Protein AF-X0WXX8-F1 (afdb_monomer)

pLDDT: mean 90.65, std 8.25, range [53.31, 98.75]

Solvent-accessible surface area (backbone atoms only — not comparable to full-atom values): 15356 Å² total; per-residue (Å²): 133,90,82,88,73,41,53,32,35,28,36,52,35,92,88,50,75,74,79,72,65,74,53,98,89,42,55,44,70,77,57,56,37,38,86,44,69,63,48,65,87,56,65,47,43,73,69,54,51,50,49,46,54,56,45,62,74,58,33,48,31,40,45,40,58,42,42,73,51,70,64,46,45,46,81,41,44,56,37,24,44,58,55,33,50,47,55,29,33,45,49,32,47,55,90,93,50,57,58,48,62,45,62,56,68,60,50,58,82,75,51,70,27,72,60,29,32,43,55,72,43,67,46,73,67,57,65,64,62,88,91,47,70,45,87,53,59,84,52,58,64,70,51,23,48,75,72,40,34,46,28,40,37,29,36,55,42,96,80,52,51,68,68,61,41,50,54,60,62,66,67,50,72,49,88,64,45,50,89,73,50,86,87,48,62,83,76,53,85,73,84,81,71,68,56,71,68,60,44,51,54,53,65,71,68,53,52,71,64,74,74,43,62,66,81,39,66,45,67,68,34,62,69,52,34,51,50,52,50,54,51,50,53,49,48,51,46,63,63,46,47,62,53,44,38,63,74,30,60,89,43,96,61,24,73,44,92,82,60,80,81,127

Nearest PDB structures (foldseek):
  3e28-assembly1_A  TM=2.500E-01  e=3.476E+00  Haemophilus influenzae

Sequence (262 aa):
AILLTGTKIANEGAWDDPIPYRVDGYDGFGGIYQGLNFDMYEDGNPNKLERFQNILDQAEYIFITSSRQWGSLPRIPVRFPMNTEYYRQLLGCPEEQSIERCFNVAQPGMYEGNLGFELVETFQSDPALGVFSVNDQFSEEAFTVYDHPKVFIFKKQSGYDSGSIRSILNAVDLTKVIHVTPKQAGSIPRDTMLPPDRLASLQTGGTWAEIFDTEAIYNRWPAVGVVIWYLAVALLGLIAYPIVRFVLTGLSDRGYPLARTT

Foldseek 3Di:
DDDDAAAEEEEAAPPADDPPDCDPNDDCCPGNYDYQYLNQPDWDDPVSLVSVLVSLVRHQKYKYFFCPRLVPQLVCCLGRVLSVLVLCQQFVPDPVDRSLVCLLPDDFPPHDHNQQKGFPGKDWDFDDDVPDGDSCSVPDRCCGGPPIGMMTMIGHHPPHDSVSNSVSSVVRDSVSNDDDDPVCPVPDPDPPDDDPVVVVVVVVVDDPCVVDVCPDPCNVPVVNVVVVVVVVVVVVCVVCVVVQLVVQVVDPCSPDVPDPDD

Structure (mmCIF, N/CA/C/O backbone):
data_AF-X0WXX8-F1
#
_entry.id   AF-X0WXX8-F1
#
loop_
_atom_site.group_PDB
_atom_site.id
_atom_site.type_symbol
_atom_site.label_atom_id
_atom_site.label_alt_id
_atom_site.label_comp_id
_atom_site.label_asym_id
_atom_site.label_entity_id
_atom_site.label_seq_id
_atom_site.pdbx_PDB_ins_code
_atom_site.Cartn_x
_atom_site.Cartn_y
_atom_site.Cartn_z
_atom_site.occupancy
_atom_site.B_iso_or_equiv
_atom_site.auth_seq_id
_atom_site.auth_comp_id
_atom_site.auth_asym_id
_atom_site.auth_atom_id
_atom_site.pdbx_PDB_model_num
ATOM 1 N N . ALA A 1 1 ? -26.267 3.061 33.701 1.00 63.53 1 ALA A N 1
ATOM 2 C CA . ALA A 1 1 ? -26.831 3.310 32.360 1.00 63.53 1 ALA A CA 1
ATOM 3 C C . ALA A 1 1 ? -26.071 2.441 31.366 1.00 63.53 1 ALA A C 1
ATOM 5 O O . ALA A 1 1 ? -24.856 2.363 31.496 1.00 63.53 1 ALA A O 1
ATOM 6 N N . ILE A 1 2 ? -26.755 1.752 30.450 1.00 68.12 2 ILE A N 1
ATOM 7 C CA . ILE A 1 2 ? -26.107 1.011 29.356 1.00 68.12 2 ILE A CA 1
ATOM 8 C C . ILE A 1 2 ? -25.878 2.020 28.228 1.00 68.12 2 ILE A C 1
ATOM 10 O O . ILE A 1 2 ? -26.843 2.605 27.741 1.00 68.12 2 ILE A O 1
ATOM 14 N N . LEU A 1 3 ? -24.618 2.269 27.870 1.00 77.62 3 LEU A N 1
ATOM 15 C CA . LEU A 1 3 ? -24.255 3.120 26.740 1.00 77.62 3 LEU A CA 1
ATOM 16 C C . LEU A 1 3 ? -24.044 2.211 25.525 1.00 77.62 3 LEU A C 1
ATOM 18 O O . LEU A 1 3 ? -23.118 1.405 25.518 1.00 77.62 3 LEU A O 1
ATOM 22 N N . LEU A 1 4 ? -24.918 2.314 24.526 1.00 76.38 4 LEU A N 1
ATOM 23 C CA . LEU A 1 4 ? -24.718 1.664 23.233 1.00 76.38 4 LEU A CA 1
ATOM 24 C C . LEU A 1 4 ? -23.791 2.551 22.404 1.00 76.38 4 LEU A C 1
ATOM 26 O O . LEU A 1 4 ? -24.147 3.682 22.073 1.00 76.38 4 LEU A O 1
ATOM 30 N N . THR A 1 5 ? -22.598 2.054 22.101 1.00 82.94 5 THR A N 1
ATOM 31 C CA . THR A 1 5 ? -21.644 2.721 21.212 1.00 82.94 5 THR A CA 1
ATOM 32 C C . THR A 1 5 ? -21.522 1.926 19.924 1.00 82.94 5 THR A C 1
ATOM 34 O O . THR A 1 5 ? -21.429 0.702 19.975 1.00 82.94 5 THR A O 1
ATOM 37 N N . GLY A 1 6 ? -21.513 2.620 18.787 1.00 88.25 6 GLY A N 1
ATOM 38 C CA . GLY A 1 6 ? -21.262 1.995 17.491 1.00 88.25 6 GLY A CA 1
ATOM 39 C C . GLY A 1 6 ? -19.870 1.362 17.411 1.00 88.25 6 GLY A C 1
ATOM 40 O O . GLY A 1 6 ? -18.949 1.781 18.119 1.00 88.25 6 GLY A O 1
ATOM 41 N N . THR A 1 7 ? -19.727 0.372 16.532 1.00 93.12 7 THR A N 1
ATOM 42 C CA . THR A 1 7 ? -18.464 -0.330 16.277 1.00 93.12 7 THR A CA 1
ATOM 43 C C . THR A 1 7 ? -17.427 0.640 15.731 1.00 93.12 7 THR A C 1
ATOM 45 O O . THR A 1 7 ? -17.699 1.409 14.805 1.00 93.12 7 THR A O 1
ATOM 48 N N . LYS A 1 8 ? -16.219 0.612 16.292 1.00 95.88 8 LYS A N 1
ATOM 49 C CA . LYS A 1 8 ? -15.144 1.507 15.854 1.00 95.88 8 LYS A CA 1
ATOM 50 C C . LYS A 1 8 ? -14.407 0.906 14.669 1.00 95.88 8 LYS A C 1
ATOM 52 O O . LYS A 1 8 ? -13.880 -0.200 14.759 1.00 95.88 8 LYS A O 1
ATOM 57 N N . ILE A 1 9 ? -14.347 1.651 13.576 1.00 96.31 9 ILE A N 1
ATOM 58 C CA . ILE A 1 9 ? -13.682 1.245 12.339 1.00 96.31 9 ILE A CA 1
ATOM 59 C C . ILE A 1 9 ? -12.613 2.271 11.992 1.00 96.31 9 ILE A C 1
ATOM 61 O O . ILE A 1 9 ? -12.857 3.471 12.092 1.00 96.31 9 ILE A O 1
ATOM 65 N N . ALA A 1 10 ? -11.422 1.817 11.630 1.00 96.88 10 ALA A N 1
ATOM 66 C CA . ALA A 1 10 ? -10.313 2.691 11.282 1.00 96.88 10 ALA A CA 1
ATOM 67 C C . ALA A 1 10 ? -10.092 2.724 9.771 1.00 96.88 10 ALA A C 1
ATOM 69 O O . ALA A 1 10 ? -10.082 1.679 9.127 1.00 96.88 10 ALA A O 1
ATOM 70 N N . ASN A 1 11 ? -9.877 3.924 9.239 1.00 95.56 11 ASN A N 1
ATOM 71 C CA . ASN A 1 11 ? -9.400 4.160 7.882 1.00 95.56 11 ASN A CA 1
ATOM 72 C C . ASN A 1 11 ? -7.990 4.749 7.908 1.00 95.56 11 ASN A C 1
ATOM 74 O O . ASN A 1 11 ? -7.550 5.368 8.882 1.00 95.56 11 ASN A O 1
ATOM 78 N N . GLU A 1 12 ? -7.304 4.567 6.793 1.00 94.94 12 GLU A N 1
ATOM 79 C CA . GLU A 1 12 ? -5.941 5.016 6.547 1.00 94.94 12 GLU A CA 1
ATOM 80 C C . GLU A 1 12 ? -5.787 6.549 6.515 1.00 94.94 12 GLU A C 1
ATOM 82 O O . GLU A 1 12 ? -4.882 7.113 7.138 1.00 94.94 12 GLU A O 1
ATOM 87 N N . GLY A 1 13 ? -6.670 7.259 5.814 1.00 89.12 13 GLY A N 1
ATOM 88 C CA . GLY A 1 13 ? -6.583 8.711 5.685 1.00 89.12 13 GLY A CA 1
ATOM 89 C C . GLY A 1 13 ? -7.867 9.357 5.192 1.00 89.12 13 GLY A C 1
ATOM 90 O O . GLY A 1 13 ? -8.797 8.691 4.754 1.00 89.12 13 GLY A O 1
ATOM 91 N N . ALA A 1 14 ? -7.902 10.691 5.227 1.00 83.56 14 ALA A N 1
ATOM 92 C CA . ALA A 1 14 ? -9.027 11.473 4.703 1.00 83.56 14 ALA A CA 1
ATOM 93 C C . ALA A 1 14 ? -9.138 11.463 3.162 1.00 83.56 14 ALA A C 1
ATOM 95 O O . ALA A 1 14 ? -10.137 11.928 2.623 1.00 83.56 14 ALA A O 1
ATOM 96 N N . TRP A 1 15 ? -8.101 10.981 2.470 1.00 81.38 15 TRP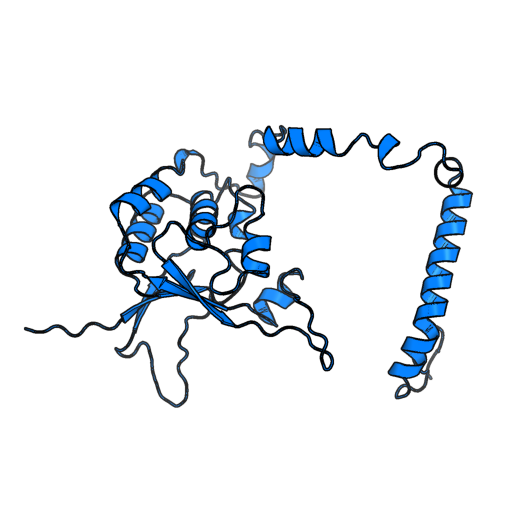 A N 1
ATOM 97 C CA . TRP A 1 15 ? -8.054 10.852 1.008 1.00 81.38 15 TRP A CA 1
ATOM 98 C C . TRP A 1 15 ? -8.473 9.468 0.507 1.00 81.38 15 TRP A C 1
ATOM 100 O O . TRP A 1 15 ? -8.570 9.277 -0.703 1.00 81.38 15 TRP A O 1
ATOM 110 N N . ASP A 1 16 ? -8.683 8.520 1.420 1.00 86.00 16 ASP A N 1
ATOM 111 C CA . ASP A 1 16 ? -9.254 7.221 1.095 1.00 86.00 16 ASP A CA 1
ATOM 112 C C . ASP A 1 16 ? -10.765 7.271 1.226 1.00 86.00 16 ASP A C 1
ATOM 114 O O . ASP A 1 16 ? -11.322 8.064 1.993 1.00 86.00 16 ASP A O 1
ATOM 118 N N . ASP A 1 17 ? -11.430 6.396 0.485 1.00 86.75 17 ASP A N 1
ATOM 119 C CA . ASP A 1 17 ? -12.873 6.336 0.534 1.00 86.75 17 ASP A CA 1
ATOM 120 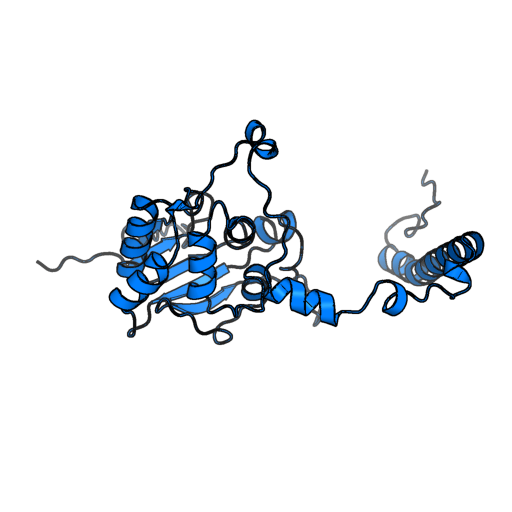C C . ASP A 1 17 ? -13.331 5.593 1.795 1.00 86.75 17 ASP A C 1
ATOM 122 O O . ASP A 1 17 ? -13.009 4.411 1.965 1.00 86.75 17 ASP A O 1
ATOM 126 N N . PRO A 1 18 ? -14.086 6.243 2.700 1.00 86.75 18 PRO A N 1
ATOM 127 C CA . PRO A 1 18 ? -14.535 5.593 3.914 1.00 86.75 18 PRO A CA 1
ATOM 128 C C . PRO A 1 18 ? -15.667 4.612 3.605 1.00 86.75 18 PRO A C 1
ATOM 130 O O . PRO A 1 18 ? -16.751 5.005 3.174 1.00 86.75 18 PRO A O 1
ATOM 133 N N . ILE A 1 19 ? -15.440 3.337 3.912 1.00 90.50 19 ILE A N 1
ATOM 134 C CA . ILE A 1 19 ? -16.483 2.306 3.904 1.00 90.50 19 ILE A CA 1
ATOM 135 C C . ILE A 1 19 ? -17.015 2.041 5.326 1.00 90.50 19 ILE A C 1
ATOM 137 O O . ILE A 1 19 ? -16.256 2.172 6.289 1.00 90.50 19 ILE A O 1
ATOM 141 N N . PRO A 1 20 ? -18.306 1.677 5.489 1.00 90.69 20 PRO A N 1
ATOM 142 C CA . PRO A 1 20 ? -19.304 1.464 4.434 1.00 90.69 20 PRO A CA 1
ATOM 143 C C . PRO A 1 20 ? -19.874 2.769 3.853 1.00 90.69 20 PRO A C 1
ATOM 145 O O . PRO A 1 20 ? -20.109 3.741 4.573 1.00 90.69 20 PRO A O 1
ATOM 148 N N . TYR A 1 21 ? -20.156 2.762 2.548 1.00 89.50 21 TYR A N 1
ATOM 149 C CA . TYR A 1 21 ? -20.824 3.874 1.872 1.00 89.50 21 TYR A CA 1
ATOM 150 C C . TYR A 1 21 ? -22.296 3.989 2.264 1.00 89.50 21 TYR A C 1
ATOM 152 O O . TYR A 1 21 ? -22.952 3.013 2.633 1.00 89.50 21 TYR A O 1
ATOM 160 N N . ARG A 1 22 ? -22.840 5.198 2.105 1.00 89.75 22 ARG A N 1
ATOM 161 C CA . ARG A 1 22 ? -24.279 5.439 2.217 1.00 89.75 22 ARG A CA 1
ATOM 162 C C . ARG A 1 22 ? -24.977 4.934 0.958 1.00 89.75 22 ARG A C 1
ATOM 164 O O . ARG A 1 22 ? -24.843 5.549 -0.098 1.00 89.75 22 ARG A O 1
ATOM 171 N N . VAL A 1 23 ? -25.712 3.834 1.071 1.00 88.81 23 VAL A N 1
ATOM 172 C CA . VAL A 1 23 ? -26.426 3.189 -0.044 1.00 88.81 23 VAL A CA 1
ATOM 173 C C . VAL A 1 23 ? -27.881 2.970 0.365 1.00 88.81 23 VAL A C 1
ATOM 175 O O . VAL A 1 23 ? -28.161 2.705 1.532 1.00 88.81 23 VAL A O 1
ATOM 178 N N . ASP A 1 24 ? -28.816 3.146 -0.571 1.00 89.75 24 ASP A N 1
ATOM 179 C CA . ASP A 1 24 ? -30.257 2.904 -0.378 1.00 89.75 24 ASP A CA 1
ATOM 180 C C . ASP A 1 24 ? -30.882 3.608 0.842 1.00 89.75 24 ASP A C 1
ATOM 182 O O . ASP A 1 24 ? -31.799 3.104 1.485 1.00 89.75 24 ASP A O 1
ATOM 186 N N . GLY A 1 25 ? -30.382 4.802 1.175 1.00 87.88 25 GLY A N 1
ATOM 187 C CA . GLY A 1 25 ? -30.866 5.594 2.311 1.00 87.88 25 GLY A CA 1
ATOM 188 C C . GLY A 1 25 ? -30.345 5.145 3.682 1.00 87.88 25 GLY A C 1
ATOM 189 O O . GLY A 1 25 ? -30.751 5.721 4.691 1.00 87.88 25 GLY A O 1
ATOM 190 N N . TYR A 1 26 ? -29.432 4.172 3.740 1.00 86.94 26 TYR A N 1
ATOM 191 C CA . TYR A 1 26 ? -28.771 3.751 4.973 1.00 86.94 26 TYR A CA 1
ATOM 192 C C . TYR A 1 26 ? -27.479 4.535 5.204 1.00 86.94 26 TYR A C 1
ATOM 194 O O . TYR A 1 26 ? -26.606 4.586 4.340 1.00 86.94 26 TYR A O 1
ATOM 202 N N . ASP A 1 27 ? -27.339 5.122 6.397 1.00 89.38 27 ASP A N 1
ATOM 203 C CA . ASP A 1 27 ? -26.096 5.750 6.848 1.00 89.38 27 ASP A CA 1
ATOM 204 C C . ASP A 1 27 ? -25.399 4.883 7.900 1.00 89.38 27 ASP A C 1
ATOM 206 O O . ASP A 1 27 ? -25.785 4.882 9.071 1.00 89.38 27 ASP A O 1
ATOM 210 N N . GLY A 1 28 ? -24.340 4.174 7.497 1.00 86.56 28 GLY A N 1
ATOM 211 C CA . GLY A 1 28 ? -23.514 3.387 8.417 1.00 86.56 28 GLY A CA 1
ATOM 212 C C . GLY A 1 28 ? -22.881 4.232 9.530 1.00 86.56 28 GLY A C 1
ATOM 213 O O . GLY A 1 28 ? -22.719 3.758 10.652 1.00 86.56 28 GLY A O 1
ATOM 214 N N . PHE A 1 29 ? -22.604 5.510 9.274 1.00 88.69 29 PHE A N 1
ATOM 215 C CA . PHE A 1 29 ? -22.053 6.433 10.269 1.00 88.69 29 PHE A CA 1
ATOM 216 C C . PHE A 1 29 ? -23.139 7.183 11.058 1.00 88.69 29 PHE A C 1
ATOM 218 O O . PHE A 1 29 ? -22.826 7.970 11.949 1.00 88.69 29 PHE A O 1
ATOM 225 N N . GLY A 1 30 ? -24.421 6.893 10.809 1.00 84.38 30 GLY A N 1
ATOM 226 C CA . GLY A 1 30 ? -25.569 7.445 11.538 1.00 84.38 30 GLY A CA 1
ATOM 227 C C . GLY A 1 30 ? -25.779 6.865 12.945 1.00 84.38 30 GLY A C 1
ATOM 228 O O . GLY A 1 30 ? -26.833 7.078 13.539 1.00 84.38 30 GLY A O 1
ATOM 229 N N . GLY A 1 31 ? -24.806 6.114 13.476 1.00 83.06 31 GLY A N 1
ATOM 230 C CA . GLY A 1 31 ? -24.847 5.504 14.812 1.00 83.06 31 GLY A CA 1
ATOM 231 C C . GLY A 1 31 ? -24.401 4.039 14.870 1.00 83.06 31 GLY A C 1
ATOM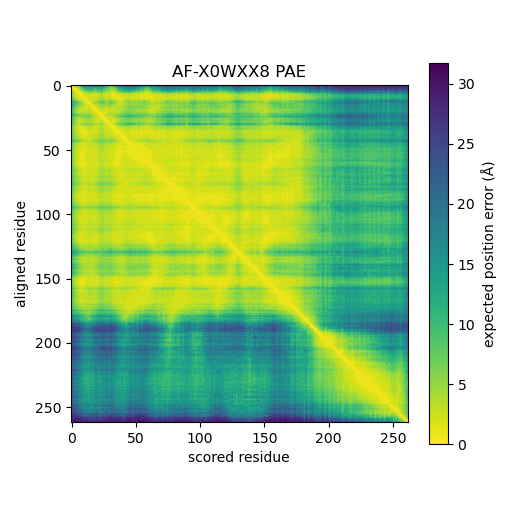 232 O O . GLY A 1 31 ? -24.198 3.527 15.968 1.00 83.06 31 GLY A O 1
ATOM 233 N N . ILE A 1 32 ? -24.224 3.375 13.720 1.00 88.25 32 ILE A N 1
ATOM 234 C CA . ILE A 1 32 ? -23.781 1.970 13.645 1.00 88.25 32 ILE A CA 1
ATOM 235 C C . ILE A 1 32 ? -22.259 1.888 13.793 1.00 88.25 32 ILE A C 1
ATOM 237 O O . ILE A 1 32 ? -21.764 1.111 14.608 1.00 88.25 32 ILE A O 1
ATOM 241 N N . TYR A 1 33 ? -21.532 2.728 13.055 1.00 92.50 33 TYR A N 1
ATOM 242 C CA . TYR A 1 33 ? -20.075 2.779 13.058 1.00 92.50 33 TYR A CA 1
ATOM 243 C C . TYR A 1 33 ? -19.539 4.139 13.501 1.00 92.50 33 TYR A C 1
ATOM 245 O O . TYR A 1 33 ? -20.126 5.186 13.224 1.00 92.50 33 TYR A O 1
ATOM 253 N N . GLN A 1 34 ? -18.387 4.118 14.167 1.00 92.56 34 GLN A N 1
ATOM 254 C CA . GLN A 1 34 ? -17.604 5.300 14.516 1.00 92.56 34 GLN A CA 1
ATOM 255 C C . GLN A 1 34 ? -16.271 5.245 13.773 1.00 92.56 34 GLN A C 1
ATOM 257 O O . GLN A 1 34 ? -15.481 4.324 13.978 1.00 92.56 34 GLN A O 1
ATOM 262 N N . GLY A 1 35 ? -16.032 6.227 12.906 1.00 92.75 35 GLY A N 1
ATOM 263 C CA . GLY A 1 35 ? -14.803 6.315 12.124 1.00 92.75 35 GLY A CA 1
ATOM 264 C C . GLY A 1 35 ? -13.620 6.808 12.955 1.00 92.75 35 GLY A C 1
ATOM 265 O O . GLY A 1 35 ? -13.712 7.822 13.645 1.00 92.75 35 GLY A O 1
ATOM 266 N N . LEU A 1 36 ? -12.502 6.103 12.848 1.00 95.50 36 LEU A N 1
ATOM 267 C CA . LEU A 1 36 ? -11.177 6.503 13.305 1.00 95.50 36 LEU A CA 1
ATOM 268 C C . LEU A 1 36 ? -10.292 6.727 12.075 1.00 95.50 36 LEU A C 1
ATOM 270 O O . LEU A 1 36 ? -10.467 6.059 11.056 1.00 95.50 36 LEU A O 1
ATOM 274 N N . ASN A 1 37 ? -9.346 7.658 12.158 1.00 95.50 37 ASN A N 1
ATOM 275 C CA . ASN A 1 37 ? -8.474 8.002 11.039 1.00 95.50 37 ASN A CA 1
ATOM 276 C C . ASN A 1 37 ? -7.016 8.037 11.497 1.00 95.50 37 ASN A C 1
ATOM 278 O O . ASN A 1 37 ? -6.679 8.751 12.444 1.00 95.50 37 ASN A O 1
ATOM 282 N N . PHE A 1 38 ? -6.163 7.247 10.848 1.00 96.38 38 PHE A N 1
ATOM 283 C CA . PHE A 1 38 ? -4.738 7.207 11.159 1.00 96.38 38 PHE A CA 1
ATOM 284 C C . PHE A 1 38 ? -3.996 8.487 10.739 1.00 96.38 38 PHE A C 1
ATOM 286 O O . PHE A 1 38 ? -2.989 8.836 11.363 1.00 96.38 38 PHE A O 1
ATOM 293 N N . ASP A 1 39 ? -4.485 9.208 9.729 1.00 95.19 39 ASP A N 1
ATOM 294 C CA . ASP A 1 39 ? -3.820 10.346 9.087 1.00 95.19 39 ASP A CA 1
ATOM 295 C C . ASP A 1 39 ? -2.387 9.982 8.685 1.00 95.19 39 ASP A C 1
ATOM 297 O O . ASP A 1 39 ? -1.380 10.541 9.133 1.00 95.19 39 ASP A O 1
ATOM 301 N N . MET A 1 40 ? -2.293 8.954 7.851 1.00 95.56 40 MET A N 1
ATOM 302 C CA . MET A 1 40 ? -1.037 8.302 7.489 1.00 95.56 40 MET A CA 1
ATOM 303 C C . MET A 1 40 ? -0.025 9.220 6.796 1.00 95.56 40 MET A C 1
ATOM 305 O O . MET A 1 40 ? 1.172 8.978 6.956 1.00 95.56 40 MET A O 1
ATOM 309 N N . TYR A 1 41 ? -0.464 10.272 6.096 1.00 93.44 41 TYR A N 1
ATOM 310 C CA . TYR A 1 41 ? 0.411 11.257 5.444 1.00 93.44 41 TYR A CA 1
ATOM 311 C C . TYR A 1 41 ? 1.118 12.217 6.412 1.00 93.44 41 TYR A C 1
ATOM 313 O O . TYR A 1 41 ? 2.021 12.941 5.986 1.00 93.44 41 TYR A O 1
ATOM 321 N N . GLU A 1 42 ? 0.737 12.253 7.693 1.00 92.44 42 GLU A N 1
ATOM 322 C CA . GLU A 1 42 ? 1.474 13.045 8.679 1.00 92.44 42 GLU A CA 1
ATOM 323 C C . GLU A 1 42 ? 2.890 12.494 8.881 1.00 92.44 42 GLU A C 1
ATOM 325 O O . GLU A 1 42 ? 3.115 11.283 8.859 1.00 92.44 42 GLU A O 1
ATOM 330 N N . ASP A 1 43 ? 3.866 13.369 9.107 1.00 90.06 43 ASP A N 1
ATOM 331 C CA . ASP A 1 43 ? 5.233 12.927 9.381 1.00 90.06 43 ASP A CA 1
ATOM 332 C C . ASP A 1 43 ? 5.311 12.195 10.734 1.00 90.06 43 ASP A C 1
ATOM 334 O O . ASP A 1 43 ? 4.554 12.484 11.666 1.00 90.06 43 ASP A O 1
ATOM 338 N N . GLY A 1 44 ? 6.238 11.241 10.859 1.00 89.94 44 GLY A N 1
ATOM 339 C CA . GLY A 1 44 ? 6.436 10.485 12.098 1.00 89.94 44 GLY A CA 1
ATOM 340 C C . GLY A 1 44 ? 6.828 11.391 13.269 1.00 89.94 44 GLY A C 1
ATOM 341 O O . GLY A 1 44 ? 7.871 12.036 13.241 1.00 89.94 44 GLY A O 1
ATOM 342 N N . ASN A 1 45 ? 5.992 11.440 14.304 1.00 92.75 45 ASN A N 1
ATOM 343 C CA . ASN A 1 45 ? 6.222 12.216 15.522 1.00 92.75 45 ASN A CA 1
ATOM 344 C C . ASN A 1 45 ? 5.502 11.554 16.721 1.00 92.75 45 ASN A C 1
ATOM 346 O O . ASN A 1 45 ? 4.649 10.688 16.502 1.00 92.75 45 ASN A O 1
ATOM 350 N N . PRO A 1 46 ? 5.808 11.939 17.976 1.00 94.50 46 PRO A N 1
ATOM 351 C CA . PRO A 1 46 ? 5.189 11.326 19.155 1.00 94.50 46 PRO A CA 1
ATOM 352 C C . PRO A 1 46 ? 3.653 11.391 19.180 1.00 94.50 46 PRO A C 1
ATOM 354 O O . PRO A 1 46 ? 3.022 10.427 19.600 1.00 94.50 46 PRO A O 1
ATOM 357 N N . ASN A 1 47 ? 3.039 12.466 18.668 1.00 95.19 47 ASN A N 1
ATOM 358 C CA . ASN A 1 47 ? 1.576 12.582 18.613 1.00 95.19 47 ASN A CA 1
ATOM 359 C C . ASN A 1 47 ? 0.978 11.587 17.608 1.00 95.19 47 ASN A C 1
ATOM 361 O O . ASN A 1 47 ? -0.056 10.978 17.874 1.00 95.19 47 ASN A O 1
ATOM 365 N N . LYS A 1 48 ? 1.638 11.396 16.457 1.00 95.25 48 LYS A N 1
ATOM 366 C CA . LYS A 1 48 ? 1.247 10.392 15.457 1.00 95.25 48 LYS A CA 1
ATOM 367 C C . LYS A 1 48 ? 1.307 8.983 16.050 1.00 95.25 48 LYS A C 1
ATOM 369 O O . LYS A 1 48 ? 0.382 8.197 15.874 1.00 95.25 48 LYS A O 1
ATOM 374 N N . LEU A 1 49 ? 2.380 8.687 16.781 1.00 96.06 49 LEU A N 1
ATOM 375 C CA . LEU A 1 49 ? 2.584 7.406 17.450 1.00 96.06 49 LEU A CA 1
ATOM 376 C C . LEU A 1 49 ? 1.496 7.127 18.493 1.00 96.06 49 LEU A C 1
ATOM 378 O O . LEU A 1 49 ? 0.879 6.062 18.466 1.00 96.06 49 LEU A O 1
ATOM 382 N N . GLU A 1 50 ? 1.211 8.102 19.357 1.00 96.75 50 GLU A N 1
ATOM 383 C CA . GLU A 1 50 ? 0.125 8.013 20.336 1.00 96.75 50 GLU A CA 1
ATOM 384 C C . GLU A 1 50 ? -1.234 7.817 19.647 1.00 96.75 50 GLU A C 1
ATOM 386 O O . GLU A 1 50 ? -2.023 6.964 20.055 1.00 96.75 50 GLU A O 1
ATOM 391 N N . ARG A 1 51 ? -1.501 8.544 18.553 1.00 97.00 51 ARG A N 1
ATOM 392 C CA . ARG A 1 51 ? -2.727 8.374 17.764 1.00 97.00 51 ARG A CA 1
ATOM 393 C C . ARG A 1 51 ? -2.853 6.956 17.210 1.00 97.00 51 ARG A C 1
ATOM 395 O O . ARG A 1 51 ? -3.917 6.362 17.351 1.00 97.00 51 ARG A O 1
ATOM 402 N N . PHE A 1 52 ? -1.793 6.393 16.630 1.00 97.69 52 PHE A N 1
ATOM 403 C CA . PHE A 1 52 ? -1.809 5.018 16.118 1.00 97.69 52 PHE A CA 1
ATOM 404 C C . PHE A 1 52 ? -2.100 4.009 17.226 1.00 97.69 52 PHE A C 1
ATOM 406 O O . PHE A 1 52 ? -2.974 3.164 17.055 1.00 97.69 52 PHE A O 1
ATOM 413 N N . GLN A 1 53 ? -1.427 4.127 18.372 1.00 97.50 53 GLN A N 1
ATOM 414 C CA . GLN A 1 53 ? -1.655 3.257 19.529 1.00 97.50 53 GLN A CA 1
ATOM 415 C C . GLN A 1 53 ? -3.109 3.353 20.017 1.00 97.50 53 GLN A C 1
ATOM 417 O O . GLN A 1 53 ? -3.777 2.335 20.181 1.00 97.50 53 GLN A O 1
ATOM 422 N N . ASN A 1 54 ? -3.639 4.571 20.150 1.00 97.81 54 ASN A N 1
ATOM 423 C CA . ASN A 1 54 ? -5.019 4.803 20.572 1.00 97.81 54 ASN A CA 1
ATOM 424 C C . ASN A 1 54 ? -6.047 4.265 19.570 1.00 97.81 54 ASN A C 1
ATOM 426 O O . ASN A 1 54 ? -7.092 3.761 19.983 1.00 97.81 54 ASN A O 1
ATOM 430 N N . ILE A 1 55 ? -5.793 4.390 18.266 1.00 98.06 55 ILE A N 1
ATOM 431 C CA . ILE A 1 55 ? -6.685 3.859 17.230 1.00 98.06 55 ILE A CA 1
ATOM 432 C C . ILE A 1 55 ? -6.641 2.339 17.233 1.00 98.06 55 ILE A C 1
ATOM 434 O O . ILE A 1 55 ? -7.700 1.721 17.235 1.00 98.06 55 ILE A O 1
ATOM 438 N N . LEU A 1 56 ? -5.455 1.734 17.297 1.00 98.06 56 LEU A N 1
ATOM 439 C CA . LEU A 1 56 ? -5.310 0.281 17.365 1.00 98.06 56 LEU A CA 1
ATOM 440 C C . LEU A 1 56 ? -5.992 -0.288 18.611 1.00 98.06 56 LEU A C 1
ATOM 442 O O . LEU A 1 56 ? -6.700 -1.284 18.495 1.00 98.06 56 LEU A O 1
ATOM 446 N N . ASP A 1 57 ? -5.903 0.387 19.762 1.00 97.94 57 ASP A N 1
ATOM 447 C CA . ASP A 1 57 ? -6.581 -0.027 20.998 1.00 97.94 57 ASP A CA 1
ATOM 448 C C . ASP A 1 57 ? -8.112 -0.013 20.842 1.00 97.94 57 ASP A C 1
ATOM 450 O O . ASP A 1 57 ? -8.810 -0.882 21.367 1.00 97.94 57 ASP A O 1
ATOM 454 N N . GLN A 1 58 ? -8.648 0.918 20.053 1.00 97.38 58 GLN A N 1
ATOM 455 C CA . GLN A 1 58 ? -10.086 1.155 19.928 1.00 97.38 58 GLN A CA 1
ATOM 456 C C . GLN A 1 58 ? -10.754 0.467 18.733 1.00 97.38 58 GLN A C 1
ATOM 458 O O . GLN A 1 58 ? -11.914 0.083 18.844 1.00 97.38 58 GLN A O 1
ATOM 463 N N . ALA A 1 59 ? -10.066 0.338 17.601 1.00 97.69 59 ALA A N 1
ATOM 464 C CA . ALA A 1 59 ? -10.633 -0.142 16.346 1.00 97.69 59 ALA A CA 1
ATOM 465 C C . ALA A 1 59 ? -10.955 -1.637 16.416 1.00 97.69 59 ALA A C 1
ATOM 467 O O . ALA A 1 59 ? -10.130 -2.437 16.845 1.00 97.69 59 ALA A O 1
ATOM 468 N N . GLU A 1 60 ? -12.143 -2.032 15.983 1.00 97.62 60 GLU A N 1
ATOM 469 C CA . GLU A 1 60 ? -12.516 -3.440 15.815 1.00 97.62 60 GLU A CA 1
ATOM 470 C C . GLU A 1 60 ? -12.192 -3.930 14.402 1.00 97.62 60 GLU A C 1
ATOM 472 O O . GLU A 1 60 ? -11.856 -5.100 14.215 1.00 97.62 60 GLU A O 1
ATOM 477 N N . TYR A 1 61 ? -12.237 -3.018 13.428 1.00 97.75 61 TYR A N 1
ATOM 478 C CA . TYR A 1 61 ? -11.845 -3.264 12.047 1.00 97.75 61 TYR A CA 1
ATOM 479 C C . TYR A 1 61 ? -10.931 -2.157 11.531 1.00 97.75 61 TYR A C 1
ATOM 481 O O . TYR A 1 61 ? -11.079 -0.995 11.917 1.00 97.75 61 TYR A O 1
ATOM 489 N N . ILE A 1 62 ? -10.014 -2.522 10.639 1.00 98.06 62 ILE A N 1
ATOM 490 C CA . ILE A 1 62 ? -9.225 -1.585 9.839 1.00 98.06 62 ILE A CA 1
ATOM 491 C C . ILE A 1 62 ? -9.578 -1.833 8.377 1.00 98.06 62 ILE A C 1
ATOM 493 O O . ILE A 1 62 ? -9.545 -2.974 7.910 1.00 98.06 62 ILE A O 1
ATOM 497 N N . PHE A 1 63 ? -9.909 -0.758 7.676 1.00 97.38 63 PHE A N 1
ATOM 498 C CA . PHE A 1 63 ? -10.193 -0.760 6.254 1.00 97.38 63 PHE A CA 1
ATOM 499 C C . PHE A 1 63 ? -9.072 -0.044 5.506 1.00 97.38 63 PHE A C 1
ATOM 501 O O . PHE A 1 63 ? -8.650 1.051 5.878 1.00 97.38 63 PHE A O 1
ATOM 508 N N . ILE A 1 64 ? -8.601 -0.697 4.451 1.00 97.44 64 ILE A N 1
ATOM 509 C CA . ILE A 1 64 ? -7.636 -0.176 3.483 1.00 97.44 64 ILE A CA 1
ATOM 510 C C . ILE A 1 64 ? -8.348 -0.271 2.146 1.00 97.44 64 ILE A C 1
ATOM 512 O O . ILE A 1 64 ? -8.635 -1.380 1.700 1.00 97.44 64 ILE A O 1
ATOM 516 N N . THR A 1 65 ? -8.717 0.857 1.548 1.00 95.44 65 THR A N 1
ATOM 517 C CA . THR A 1 65 ? -9.609 0.867 0.376 1.00 95.44 65 THR A CA 1
ATOM 518 C C . THR A 1 65 ? -8.888 1.100 -0.942 1.00 95.44 65 THR A C 1
ATOM 520 O O . THR A 1 65 ? -9.510 0.978 -1.992 1.00 95.44 65 THR A O 1
ATOM 523 N N . SER A 1 66 ? -7.587 1.395 -0.915 1.00 94.25 66 SER A N 1
ATOM 524 C CA . SER A 1 66 ? -6.783 1.598 -2.118 1.00 94.25 66 SER A CA 1
ATOM 525 C C . SER A 1 66 ? -5.292 1.362 -1.858 1.00 94.25 66 SER A C 1
ATOM 527 O O . SER A 1 66 ? -4.872 1.178 -0.717 1.00 94.25 66 SER A O 1
ATOM 529 N N . SER A 1 67 ? -4.468 1.399 -2.911 1.00 94.38 67 SER A N 1
ATOM 530 C CA . SER A 1 67 ? -3.001 1.357 -2.811 1.00 94.38 67 SER A CA 1
ATOM 531 C C . SER A 1 67 ? -2.335 2.711 -2.554 1.00 94.38 67 SER A C 1
ATOM 533 O O . SER A 1 67 ? -1.109 2.767 -2.419 1.00 94.38 67 SER A O 1
ATOM 535 N N . ARG A 1 68 ? -3.112 3.801 -2.411 1.00 93.69 68 ARG A N 1
ATOM 536 C CA . ARG A 1 68 ? -2.599 5.181 -2.280 1.00 93.69 68 ARG A CA 1
ATOM 537 C C . ARG A 1 68 ? -1.526 5.316 -1.214 1.00 93.69 68 ARG A C 1
ATOM 539 O O . ARG A 1 68 ? -0.572 6.074 -1.394 1.00 93.69 68 ARG A O 1
ATOM 546 N N . GLN A 1 69 ? -1.680 4.609 -0.099 1.00 95.19 69 GLN A N 1
ATOM 547 C CA . GLN A 1 69 ? -0.841 4.805 1.072 1.00 95.19 69 GLN A CA 1
ATOM 548 C C . GLN A 1 69 ? 0.178 3.690 1.277 1.00 95.19 69 GLN A C 1
ATOM 550 O O . GLN A 1 69 ? 1.378 3.976 1.278 1.00 95.19 69 GLN A O 1
ATOM 555 N N . TRP A 1 70 ? -0.250 2.427 1.371 1.00 95.12 70 TRP A N 1
ATOM 556 C CA . TRP A 1 70 ? 0.687 1.303 1.497 1.00 95.12 70 TRP A CA 1
ATOM 557 C C . TRP A 1 70 ? 1.572 1.121 0.255 1.00 95.12 70 TRP A C 1
ATOM 559 O O . TRP A 1 70 ? 2.695 0.630 0.378 1.00 95.12 70 TRP A O 1
ATOM 569 N N . GLY A 1 71 ? 1.123 1.562 -0.926 1.00 93.44 71 GLY A N 1
ATOM 570 C CA . GLY A 1 71 ? 1.905 1.526 -2.165 1.00 93.44 71 GLY A CA 1
ATOM 571 C C . GLY A 1 71 ? 2.923 2.665 -2.302 1.00 93.44 71 GLY A C 1
ATOM 572 O O . GLY A 1 71 ? 3.876 2.547 -3.074 1.00 93.44 71 GLY A O 1
ATOM 573 N N . SER A 1 72 ? 2.777 3.762 -1.546 1.00 92.56 72 SER A N 1
ATOM 574 C CA . SER A 1 72 ? 3.613 4.965 -1.703 1.00 92.56 72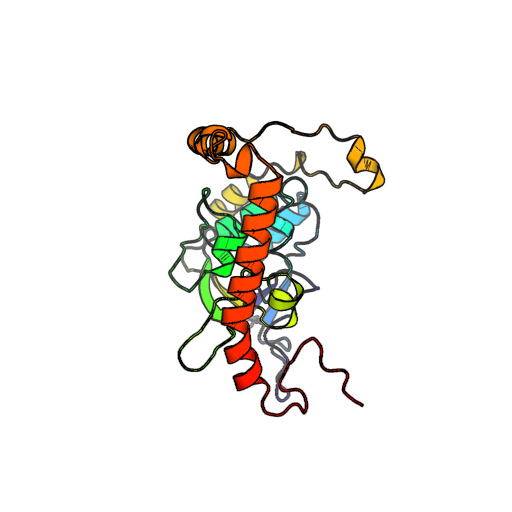 SER A CA 1
ATOM 575 C C . SER A 1 72 ? 4.455 5.300 -0.469 1.00 92.56 72 SER A C 1
ATOM 577 O O . SER A 1 72 ? 5.668 5.491 -0.587 1.00 92.56 72 SER A O 1
ATOM 579 N N . LEU A 1 73 ? 3.858 5.336 0.726 1.00 94.44 73 LEU A N 1
ATOM 580 C CA . LEU A 1 73 ? 4.512 5.813 1.948 1.00 94.44 73 LEU A CA 1
ATOM 581 C C . LEU A 1 73 ? 5.698 4.933 2.366 1.00 94.44 73 LEU A C 1
ATOM 583 O O . LEU A 1 73 ? 6.762 5.494 2.655 1.00 94.44 73 LEU A O 1
ATOM 587 N N . PRO A 1 74 ? 5.606 3.586 2.316 1.00 93.94 74 PRO A N 1
ATOM 588 C CA . PRO A 1 74 ? 6.728 2.727 2.683 1.00 93.94 74 PRO A CA 1
ATOM 589 C C . PRO A 1 74 ? 7.958 2.858 1.782 1.00 93.94 74 PRO A C 1
ATOM 591 O O . PRO A 1 74 ? 9.050 2.458 2.184 1.00 93.94 74 PRO A O 1
ATOM 594 N N . ARG A 1 75 ? 7.813 3.437 0.580 1.00 90.94 75 ARG A N 1
ATOM 595 C CA . ARG A 1 75 ? 8.929 3.688 -0.347 1.00 90.94 75 ARG A CA 1
ATOM 596 C C . ARG A 1 75 ? 9.817 4.861 0.095 1.00 90.94 75 ARG A C 1
ATOM 598 O O . ARG A 1 75 ? 10.901 5.037 -0.456 1.00 90.94 75 ARG A O 1
ATOM 605 N N . ILE A 1 76 ? 9.393 5.649 1.091 1.00 90.00 76 ILE A N 1
ATOM 606 C CA . ILE A 1 76 ? 10.152 6.784 1.642 1.00 90.00 76 ILE A CA 1
ATOM 607 C C . ILE A 1 76 ? 10.348 6.598 3.162 1.00 90.00 76 ILE A C 1
ATOM 609 O O . ILE A 1 76 ? 9.873 7.414 3.959 1.00 90.00 76 ILE A O 1
ATOM 613 N N . PRO A 1 77 ? 11.070 5.549 3.607 1.00 87.25 77 PRO A N 1
ATOM 614 C CA . PRO A 1 77 ? 11.180 5.200 5.027 1.00 87.25 77 PRO A CA 1
ATOM 615 C C . PRO A 1 77 ? 11.893 6.269 5.866 1.00 87.25 77 PRO A C 1
ATOM 617 O O . PRO A 1 77 ? 11.653 6.363 7.058 1.00 87.25 77 PRO A O 1
ATOM 620 N N . VAL A 1 78 ? 12.719 7.131 5.261 1.00 85.25 78 VAL A N 1
ATOM 621 C CA . VAL A 1 78 ? 13.331 8.284 5.959 1.00 85.25 78 VAL A CA 1
ATOM 622 C C . VAL A 1 78 ? 12.283 9.306 6.419 1.00 85.25 78 VAL A C 1
ATOM 624 O O . VAL A 1 78 ? 12.493 10.012 7.403 1.00 85.25 78 VAL A O 1
ATOM 627 N N . ARG A 1 79 ? 11.146 9.400 5.720 1.00 89.06 79 ARG A N 1
ATOM 628 C CA . ARG A 1 79 ? 10.052 10.314 6.069 1.00 89.06 79 ARG A CA 1
ATOM 629 C C . ARG A 1 79 ? 8.923 9.607 6.819 1.00 89.06 79 ARG A C 1
ATOM 631 O O . ARG A 1 79 ? 8.366 10.171 7.758 1.00 89.06 79 ARG A O 1
ATOM 638 N N . PHE A 1 80 ? 8.610 8.372 6.432 1.00 94.00 80 PHE A N 1
ATOM 639 C CA . PHE A 1 80 ? 7.490 7.601 6.976 1.00 94.00 80 PHE A CA 1
ATOM 640 C C . PHE A 1 80 ? 7.919 6.264 7.610 1.00 94.00 80 PHE A C 1
ATOM 642 O O . PHE A 1 80 ? 7.304 5.237 7.315 1.00 94.00 80 PHE A O 1
ATOM 649 N N . PRO A 1 81 ? 8.924 6.233 8.510 1.00 93.19 81 PRO A N 1
ATOM 650 C CA . PRO A 1 81 ? 9.429 4.974 9.067 1.00 93.19 81 PRO A CA 1
ATOM 651 C C . PRO A 1 81 ? 8.347 4.229 9.858 1.00 93.19 81 PRO A C 1
ATOM 653 O O . PRO A 1 81 ? 8.262 3.006 9.818 1.00 93.19 81 PRO A O 1
ATOM 656 N N . MET A 1 82 ? 7.461 4.978 10.518 1.00 94.81 82 MET A N 1
ATOM 657 C CA . MET A 1 82 ? 6.351 4.419 11.284 1.00 94.81 82 MET A CA 1
ATOM 658 C C . MET A 1 82 ? 5.293 3.761 10.392 1.00 94.81 82 MET A C 1
ATOM 660 O O . MET A 1 82 ? 4.722 2.753 10.786 1.00 94.81 82 MET A O 1
ATOM 664 N N . ASN A 1 83 ? 5.035 4.296 9.192 1.00 96.06 83 ASN A N 1
ATOM 665 C CA . ASN A 1 83 ? 4.104 3.680 8.242 1.00 96.06 83 ASN A CA 1
ATOM 666 C C . ASN A 1 83 ? 4.698 2.397 7.663 1.00 96.06 83 ASN A C 1
ATOM 668 O O . ASN A 1 83 ? 3.991 1.402 7.551 1.00 96.06 83 ASN A O 1
ATOM 672 N N . THR A 1 84 ? 5.992 2.413 7.319 1.00 95.31 84 THR A N 1
ATOM 673 C CA . THR A 1 84 ? 6.713 1.217 6.867 1.00 95.31 84 THR A CA 1
ATOM 674 C C . THR A 1 84 ? 6.582 0.095 7.893 1.00 95.31 84 THR A C 1
ATOM 676 O O . THR A 1 84 ? 6.154 -1.002 7.538 1.00 95.31 84 THR A O 1
ATOM 679 N N . GLU A 1 85 ? 6.872 0.389 9.163 1.00 95.94 85 GLU A N 1
ATOM 680 C CA . GLU A 1 85 ? 6.749 -0.592 10.240 1.00 95.94 85 GLU A CA 1
ATOM 681 C C . GLU A 1 85 ? 5.295 -1.032 10.438 1.00 95.94 85 GLU A C 1
ATOM 683 O O . GLU A 1 85 ? 5.003 -2.223 10.480 1.00 95.94 85 GLU A O 1
ATOM 688 N N . TYR A 1 86 ? 4.357 -0.083 10.473 1.00 97.81 86 TYR A N 1
ATOM 689 C CA . TYR A 1 86 ? 2.934 -0.371 10.624 1.00 97.81 86 TYR A CA 1
ATOM 690 C C . TYR A 1 86 ? 2.416 -1.358 9.571 1.00 97.81 86 TYR A C 1
ATOM 692 O O . TYR A 1 86 ? 1.838 -2.374 9.942 1.00 97.81 86 TYR A O 1
ATOM 700 N N . TYR A 1 87 ? 2.633 -1.107 8.276 1.00 98.25 87 TYR A N 1
ATOM 701 C CA . TYR A 1 87 ? 2.112 -1.989 7.223 1.00 98.25 87 TYR A CA 1
ATOM 702 C C . TYR A 1 87 ? 2.786 -3.356 7.225 1.00 98.25 87 TYR A C 1
ATOM 704 O O . TYR A 1 87 ? 2.121 -4.371 7.010 1.00 98.25 87 TYR A O 1
ATOM 712 N N . ARG A 1 88 ? 4.098 -3.393 7.491 1.00 97.94 88 ARG A N 1
ATOM 713 C CA . ARG A 1 88 ? 4.837 -4.649 7.606 1.00 97.94 88 ARG A CA 1
ATOM 714 C C . ARG A 1 88 ? 4.261 -5.517 8.718 1.00 97.94 88 ARG A C 1
ATOM 716 O O . ARG A 1 88 ? 3.981 -6.688 8.480 1.00 97.94 88 ARG A O 1
ATOM 723 N N . GLN A 1 89 ? 4.035 -4.929 9.890 1.00 98.19 89 GLN A N 1
ATOM 724 C CA . GLN A 1 89 ? 3.550 -5.634 11.073 1.00 98.19 89 GLN A CA 1
ATOM 725 C C . GLN A 1 89 ? 2.048 -5.931 11.013 1.00 98.19 89 GLN A C 1
ATOM 727 O O . GLN A 1 89 ? 1.622 -6.965 11.520 1.00 98.19 89 GLN A O 1
ATOM 732 N N . LEU A 1 90 ? 1.243 -5.063 10.388 1.00 98.50 90 LEU A N 1
ATOM 733 C CA . LEU A 1 90 ? -0.195 -5.274 10.207 1.00 98.50 90 LEU A CA 1
ATOM 734 C C . LEU A 1 90 ? -0.462 -6.517 9.363 1.00 98.50 90 LEU A C 1
ATOM 736 O O . LEU A 1 90 ? -1.268 -7.356 9.754 1.00 98.50 90 LEU A O 1
ATOM 740 N N . LEU A 1 91 ? 0.205 -6.619 8.210 1.00 98.38 91 LEU A N 1
ATOM 741 C CA . LEU A 1 91 ? 0.016 -7.751 7.311 1.00 98.38 91 LEU A CA 1
ATOM 742 C C . LEU A 1 91 ? 0.826 -8.973 7.758 1.00 98.38 91 LEU A C 1
ATOM 744 O O . LEU A 1 91 ? 0.353 -10.084 7.581 1.00 98.38 91 LEU A O 1
ATOM 748 N N . GLY A 1 92 ? 2.021 -8.782 8.328 1.00 97.75 92 GLY A N 1
ATOM 749 C CA . GLY A 1 92 ? 2.984 -9.866 8.566 1.00 97.75 92 GLY A CA 1
ATOM 750 C C . GLY A 1 92 ? 3.912 -10.101 7.372 1.00 97.75 92 GLY A C 1
ATOM 751 O O . GLY A 1 92 ? 4.220 -11.238 7.022 1.00 97.75 92 GLY A O 1
ATOM 752 N N . CYS A 1 93 ? 4.314 -9.027 6.686 1.00 96.81 93 CYS A N 1
ATOM 753 C CA . CYS A 1 93 ? 5.156 -9.115 5.492 1.00 96.81 93 CYS A CA 1
ATOM 754 C C . CYS A 1 93 ? 6.614 -9.469 5.869 1.00 96.81 93 CYS A C 1
ATOM 756 O O . CYS A 1 93 ? 7.201 -8.752 6.683 1.00 96.81 93 CYS A O 1
ATOM 758 N N . PRO A 1 94 ? 7.222 -10.519 5.278 1.00 94.69 94 PRO A N 1
ATOM 759 C CA . PRO A 1 94 ? 8.613 -10.892 5.548 1.00 94.69 94 PRO A CA 1
ATOM 760 C C . PRO A 1 94 ? 9.611 -9.790 5.174 1.00 94.69 94 PRO A C 1
ATOM 762 O O . PRO A 1 94 ? 9.391 -9.049 4.216 1.00 94.69 94 PRO A O 1
ATOM 765 N N . GLU A 1 95 ? 10.739 -9.723 5.883 1.00 89.06 95 GLU A N 1
ATOM 766 C CA . GLU A 1 95 ? 11.793 -8.720 5.654 1.00 89.06 95 GLU A CA 1
ATOM 767 C C . GLU A 1 95 ? 12.393 -8.795 4.241 1.00 89.06 95 GLU A C 1
ATOM 769 O O . GLU A 1 95 ? 12.782 -7.778 3.667 1.00 89.06 95 GLU A O 1
ATOM 774 N N . GLU A 1 96 ? 12.419 -9.987 3.643 1.00 87.75 96 GLU A N 1
ATOM 775 C CA . GLU A 1 96 ? 12.963 -10.222 2.306 1.00 87.75 96 GLU A CA 1
ATOM 776 C C . GLU A 1 96 ? 12.029 -9.734 1.187 1.00 87.75 96 GLU A C 1
ATOM 778 O O . GLU A 1 96 ? 12.442 -9.633 0.028 1.00 87.75 96 GLU A O 1
ATOM 783 N N . GLN A 1 97 ? 10.763 -9.445 1.505 1.00 89.38 97 GLN A N 1
ATOM 784 C CA . GLN A 1 97 ? 9.768 -8.981 0.546 1.00 89.38 97 GLN A CA 1
ATOM 785 C C . GLN A 1 97 ? 9.466 -7.495 0.740 1.00 89.38 97 GLN A C 1
ATOM 787 O O . GLN A 1 97 ? 9.347 -6.972 1.845 1.00 89.38 97 GLN A O 1
ATOM 792 N N . SER A 1 98 ? 9.291 -6.783 -0.373 1.00 93.31 98 SER A N 1
ATOM 793 C CA . SER A 1 98 ? 8.747 -5.427 -0.322 1.00 93.31 98 SER A CA 1
ATOM 794 C C . SER A 1 98 ? 7.302 -5.464 0.179 1.00 93.31 98 SER A C 1
ATOM 796 O O . SER A 1 98 ? 6.526 -6.294 -0.300 1.00 93.31 98 SER A O 1
ATOM 798 N N . ILE A 1 99 ? 6.925 -4.503 1.026 1.00 96.25 99 ILE A N 1
ATOM 799 C CA . ILE A 1 99 ? 5.543 -4.319 1.504 1.00 96.25 99 ILE A CA 1
ATOM 800 C C . ILE A 1 99 ? 4.554 -4.292 0.334 1.00 96.25 99 ILE A C 1
ATOM 802 O O . ILE A 1 99 ? 3.563 -5.010 0.358 1.00 96.25 99 ILE A O 1
ATOM 806 N N . GLU A 1 100 ? 4.874 -3.560 -0.733 1.00 95.50 100 GLU A N 1
ATOM 807 C CA . GLU A 1 100 ? 4.061 -3.501 -1.952 1.00 95.50 100 GLU A CA 1
ATOM 808 C C . GLU A 1 100 ? 3.752 -4.888 -2.530 1.00 95.50 100 GLU A C 1
ATOM 810 O O . GLU A 1 100 ? 2.592 -5.234 -2.723 1.00 95.50 100 GLU A O 1
ATOM 815 N N . ARG A 1 101 ? 4.772 -5.732 -2.733 1.00 95.69 101 ARG A N 1
ATOM 816 C CA . ARG A 1 101 ? 4.572 -7.111 -3.203 1.00 95.69 101 ARG A CA 1
ATOM 817 C C . ARG A 1 101 ? 3.659 -7.906 -2.273 1.00 95.69 101 ARG A C 1
ATOM 819 O O . ARG A 1 101 ? 2.787 -8.606 -2.780 1.00 95.69 101 ARG A O 1
ATOM 826 N N . CYS A 1 102 ? 3.859 -7.812 -0.957 1.00 97.75 102 CYS A N 1
ATOM 827 C CA . CYS A 1 102 ? 3.021 -8.515 0.014 1.00 97.75 102 CYS A CA 1
ATOM 828 C C . CYS A 1 102 ? 1.547 -8.107 -0.126 1.00 97.75 102 CYS A C 1
ATOM 830 O O . CYS A 1 102 ? 0.689 -8.974 -0.255 1.00 97.75 102 CYS A O 1
ATOM 832 N N . PHE A 1 103 ? 1.250 -6.807 -0.185 1.00 97.75 103 PHE A N 1
ATOM 833 C CA . PHE A 1 103 ? -0.119 -6.306 -0.341 1.00 97.75 103 PHE A CA 1
ATOM 834 C C . PHE A 1 103 ? -0.721 -6.648 -1.719 1.00 97.75 103 PHE A C 1
ATOM 836 O O . PHE A 1 103 ? -1.861 -7.119 -1.793 1.00 97.75 103 PHE A O 1
ATOM 843 N N . ASN A 1 104 ? 0.057 -6.549 -2.803 1.00 97.12 104 ASN A N 1
ATOM 844 C CA . ASN A 1 104 ? -0.389 -6.902 -4.159 1.00 97.12 104 ASN A CA 1
ATOM 845 C C . ASN A 1 104 ? -0.906 -8.346 -4.250 1.00 97.12 104 ASN A C 1
ATOM 847 O O . ASN A 1 104 ? -1.876 -8.619 -4.960 1.00 97.12 104 ASN A O 1
ATOM 851 N N . VAL A 1 105 ? -0.292 -9.284 -3.519 1.00 97.25 105 VAL A N 1
ATOM 852 C CA . VAL A 1 105 ? -0.668 -10.710 -3.562 1.00 97.25 105 VAL A CA 1
ATOM 853 C C . VAL A 1 105 ? -1.499 -11.176 -2.373 1.00 97.25 105 VAL A C 1
ATOM 855 O O . VAL A 1 105 ? -2.041 -12.273 -2.439 1.00 97.25 105 VAL A O 1
ATOM 858 N N . ALA A 1 106 ? -1.613 -10.377 -1.311 1.00 98.19 106 ALA A N 1
ATOM 859 C CA . ALA A 1 106 ? -2.238 -10.798 -0.063 1.00 98.19 106 ALA A CA 1
ATOM 860 C C . ALA A 1 106 ? -3.674 -11.298 -0.253 1.00 98.19 106 ALA A C 1
ATOM 862 O O . ALA A 1 106 ? -4.486 -10.669 -0.934 1.00 98.19 106 ALA A O 1
ATOM 863 N N . GLN A 1 107 ? -3.961 -12.424 0.389 1.00 98.06 107 GLN A N 1
ATOM 864 C CA . GLN A 1 107 ? -5.280 -13.022 0.555 1.00 98.06 107 GLN A CA 1
ATOM 865 C C . GLN A 1 107 ? -5.435 -13.436 2.026 1.00 98.06 107 GLN A C 1
ATOM 867 O O . GLN A 1 107 ? -4.414 -13.645 2.700 1.00 98.06 107 GLN A O 1
ATOM 872 N N . PRO A 1 108 ? -6.671 -13.573 2.539 1.00 98.50 108 PRO A N 1
ATOM 873 C CA . PRO A 1 108 ? -6.909 -14.092 3.882 1.00 98.50 108 PRO A CA 1
ATOM 874 C C . PRO A 1 108 ? -6.142 -15.399 4.138 1.00 98.50 108 PRO A C 1
ATOM 876 O O . PRO A 1 108 ? -6.129 -16.305 3.302 1.00 98.50 108 PRO A O 1
ATOM 879 N N . GLY A 1 109 ? -5.459 -15.476 5.282 1.00 97.69 109 GLY A N 1
ATOM 880 C CA . GLY A 1 109 ? -4.664 -16.640 5.693 1.00 97.69 109 GLY A CA 1
ATOM 881 C C . GLY A 1 109 ? -3.265 -16.779 5.069 1.00 97.69 109 GLY A C 1
ATOM 882 O O . GLY A 1 109 ? -2.563 -17.729 5.407 1.00 97.69 109 GLY A O 1
ATOM 883 N N . MET A 1 110 ? -2.823 -15.872 4.185 1.00 97.81 110 MET A N 1
ATOM 884 C CA . MET A 1 110 ? -1.466 -15.938 3.604 1.00 97.81 110 MET A CA 1
ATOM 885 C C . MET A 1 110 ? -0.359 -15.434 4.534 1.00 97.81 110 MET A C 1
ATOM 887 O O . MET A 1 110 ? 0.776 -15.898 4.438 1.00 97.81 110 MET A O 1
ATOM 891 N N . TYR A 1 111 ? -0.677 -14.460 5.383 1.00 97.62 111 TYR A N 1
ATOM 892 C CA . TYR A 1 111 ? 0.272 -13.800 6.270 1.00 97.62 111 TYR A CA 1
ATOM 893 C C . TYR A 1 111 ? -0.300 -13.719 7.685 1.00 97.62 111 TYR A C 1
ATOM 895 O O . TYR A 1 111 ? -1.518 -13.649 7.865 1.00 97.62 111 TYR A O 1
ATOM 903 N N . GLU A 1 112 ? 0.588 -13.714 8.676 1.00 96.94 112 GLU A N 1
ATOM 904 C CA . GLU A 1 112 ? 0.245 -13.577 10.090 1.00 96.94 112 GLU A CA 1
ATOM 905 C C . GLU A 1 112 ? 0.865 -12.285 10.630 1.00 96.94 112 GLU A C 1
ATOM 907 O O . GLU A 1 112 ? 2.084 -12.167 10.767 1.00 96.94 112 GLU A O 1
ATOM 912 N N . GLY A 1 113 ? 0.015 -11.286 10.871 1.00 97.12 113 GLY A N 1
ATOM 913 C CA . GLY A 1 113 ? 0.424 -9.988 11.393 1.00 97.12 113 GLY A CA 1
ATOM 914 C C . GLY A 1 113 ? 0.703 -10.011 12.895 1.00 97.12 113 GLY A C 1
ATOM 915 O O . GLY A 1 113 ? 0.090 -10.754 13.657 1.00 97.12 113 GLY A O 1
ATOM 916 N N . ASN A 1 114 ? 1.574 -9.112 13.347 1.00 97.38 114 ASN A N 1
ATOM 917 C CA . ASN A 1 114 ? 1.980 -8.990 14.752 1.00 97.38 114 ASN A CA 1
ATOM 918 C C . ASN A 1 114 ? 1.193 -7.915 15.520 1.00 97.38 114 ASN A C 1
ATOM 920 O O . ASN A 1 114 ? 1.431 -7.697 16.707 1.00 97.38 114 ASN A O 1
ATOM 924 N N . LEU A 1 115 ? 0.251 -7.225 14.863 1.00 97.75 115 LEU A N 1
ATOM 925 C CA . LEU A 1 115 ? -0.554 -6.164 15.485 1.00 97.75 115 LEU A CA 1
ATOM 926 C C . LEU A 1 115 ? -1.875 -6.659 16.101 1.00 97.75 115 LEU A C 1
ATOM 928 O O . LEU A 1 115 ? -2.698 -5.845 16.512 1.00 97.75 115 LEU A O 1
ATOM 932 N N . GLY A 1 116 ? -2.111 -7.973 16.162 1.00 97.56 116 GLY A N 1
ATOM 933 C CA . GLY A 1 116 ? -3.360 -8.531 16.698 1.00 97.56 116 GLY A CA 1
ATOM 934 C C . GLY A 1 116 ? -4.580 -8.287 15.801 1.00 97.56 116 GLY A C 1
ATOM 935 O O . GLY A 1 116 ? -5.713 -8.276 16.286 1.00 97.56 116 GLY A O 1
ATOM 936 N N . PHE A 1 117 ? -4.350 -8.082 14.504 1.00 98.44 117 PHE A N 1
ATOM 937 C CA . PHE A 1 117 ? -5.372 -7.974 13.470 1.00 98.44 117 PHE A CA 1
ATOM 938 C C . PHE A 1 117 ? -5.145 -9.059 12.418 1.00 98.44 117 PHE A C 1
ATOM 940 O O . PHE A 1 117 ? -4.015 -9.297 12.005 1.00 98.44 117 PHE A O 1
ATOM 947 N N . GLU A 1 118 ? -6.222 -9.695 11.973 1.00 98.38 118 GLU A N 1
ATOM 948 C CA . GLU A 1 118 ? -6.198 -10.700 10.908 1.00 98.38 118 GLU A CA 1
ATOM 949 C C . GLU A 1 118 ? -6.836 -10.119 9.651 1.00 98.38 118 GLU A C 1
ATOM 951 O O . GLU A 1 118 ? -7.891 -9.486 9.741 1.00 98.38 118 GLU A O 1
ATOM 956 N N . LEU A 1 119 ? -6.228 -10.358 8.489 1.00 98.75 119 LEU A N 1
ATOM 957 C CA . LEU A 1 119 ? -6.860 -10.090 7.201 1.00 98.75 119 LEU A CA 1
ATOM 958 C C . LEU A 1 119 ? -7.991 -11.099 6.985 1.00 98.75 119 LEU A C 1
ATOM 960 O O . LEU A 1 119 ? -7.731 -12.261 6.681 1.00 98.75 119 LEU A O 1
ATOM 964 N N . VAL A 1 120 ? -9.235 -10.653 7.152 1.00 98.50 120 VAL A N 1
ATOM 965 C CA . VAL A 1 120 ? -10.414 -11.528 7.060 1.00 98.50 120 VAL A CA 1
ATOM 966 C C . VAL A 1 120 ? -11.070 -11.502 5.690 1.00 98.50 120 VAL A C 1
ATOM 968 O O . VAL A 1 120 ? -11.765 -12.452 5.351 1.00 98.50 120 VAL A O 1
ATOM 971 N N . GLU A 1 121 ? -10.868 -10.437 4.914 1.00 98.31 121 GLU A N 1
ATOM 972 C CA . GLU A 1 121 ? -11.441 -10.331 3.574 1.00 98.31 121 GLU A CA 1
ATOM 973 C C . GLU A 1 121 ? -10.624 -9.408 2.669 1.00 98.31 121 GLU A C 1
ATOM 975 O O . GLU A 1 121 ? -10.053 -8.409 3.125 1.00 98.31 121 GLU A O 1
ATOM 980 N N . THR A 1 122 ? -10.612 -9.732 1.377 1.00 98.06 122 THR A N 1
ATOM 981 C CA . THR A 1 122 ? -10.053 -8.907 0.305 1.00 98.06 122 THR A CA 1
ATOM 982 C C . THR A 1 122 ? -11.064 -8.759 -0.827 1.00 98.06 122 THR A C 1
ATOM 984 O O . THR A 1 122 ? -11.726 -9.710 -1.228 1.00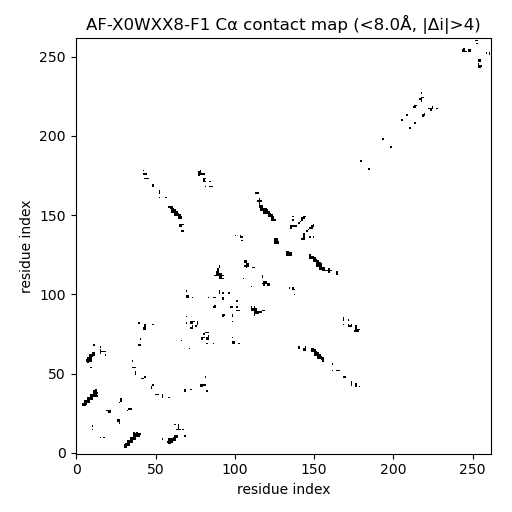 98.06 122 THR A O 1
ATOM 987 N N . PHE A 1 123 ? -11.159 -7.561 -1.398 1.00 96.25 123 PHE A N 1
ATOM 988 C CA . PHE A 1 123 ? -11.928 -7.340 -2.624 1.00 96.25 123 PHE A CA 1
ATOM 989 C C . PHE A 1 123 ? -10.978 -6.871 -3.711 1.00 96.25 123 PHE A C 1
ATOM 991 O O . PHE A 1 123 ? -10.271 -5.882 -3.536 1.00 96.25 123 PHE A O 1
ATOM 998 N N . GLN A 1 124 ? -10.948 -7.604 -4.817 1.00 94.44 124 GLN A N 1
ATOM 999 C CA . GLN A 1 124 ? -10.062 -7.357 -5.944 1.00 94.44 124 GLN A CA 1
ATOM 1000 C C . GLN A 1 124 ? -10.807 -7.721 -7.228 1.00 94.44 124 GLN A C 1
ATOM 1002 O O . GLN A 1 124 ? -11.434 -8.779 -7.301 1.00 94.44 124 GLN A O 1
ATOM 1007 N N . SER A 1 125 ? -10.752 -6.839 -8.223 1.00 92.44 125 SER A N 1
ATOM 1008 C CA . SER A 1 125 ? -11.342 -7.059 -9.543 1.00 92.44 125 SER A CA 1
ATOM 1009 C C . SER A 1 125 ? -10.228 -7.095 -10.575 1.00 92.44 125 SER A C 1
ATOM 1011 O O . SER A 1 125 ? -9.798 -6.052 -11.053 1.00 92.44 125 SER A O 1
ATOM 1013 N N . ASP A 1 126 ? -9.764 -8.296 -10.900 1.00 92.50 126 ASP A N 1
ATOM 1014 C CA . ASP A 1 126 ? -8.709 -8.485 -11.889 1.00 92.50 126 ASP A CA 1
ATOM 1015 C C . ASP A 1 126 ? -9.249 -8.383 -13.326 1.00 92.50 126 ASP A C 1
ATOM 1017 O O . ASP A 1 126 ? -10.358 -8.860 -13.610 1.00 92.50 126 ASP A O 1
ATOM 1021 N N . PRO A 1 127 ? -8.454 -7.864 -14.281 1.00 92.06 127 PRO A N 1
ATOM 1022 C CA . PRO A 1 127 ? -8.754 -8.012 -15.694 1.00 92.06 127 PRO A CA 1
ATOM 1023 C C . PRO A 1 127 ? -8.801 -9.497 -16.070 1.00 92.06 127 PRO A C 1
ATOM 1025 O O . PRO A 1 127 ? -7.847 -10.257 -15.864 1.00 92.06 127 PRO A O 1
ATOM 1028 N N . ALA A 1 128 ? -9.919 -9.898 -16.674 1.00 93.44 128 ALA A N 1
ATOM 1029 C CA . ALA A 1 128 ? -10.189 -11.285 -17.020 1.00 93.44 128 ALA A CA 1
ATOM 1030 C C . ALA A 1 128 ? -10.631 -11.451 -18.481 1.00 93.44 128 ALA A C 1
ATOM 1032 O O . ALA A 1 128 ? -11.431 -10.679 -19.011 1.00 93.44 128 ALA A O 1
ATOM 1033 N N . LEU A 1 129 ? -10.141 -12.515 -19.123 1.00 92.69 129 LEU A N 1
ATOM 1034 C CA . LEU A 1 129 ? -10.592 -12.983 -20.431 1.00 92.69 129 LEU A CA 1
ATOM 1035 C C . LEU A 1 129 ? -11.018 -14.452 -20.323 1.00 92.69 129 LEU A C 1
ATOM 1037 O O . LEU A 1 129 ? -10.201 -15.374 -20.386 1.00 92.69 129 LEU A O 1
ATOM 1041 N N . GLY A 1 130 ? -12.323 -14.679 -20.170 1.00 91.88 130 GLY A N 1
ATOM 1042 C CA . GLY A 1 130 ? -12.868 -16.018 -19.950 1.00 91.88 130 GLY A CA 1
ATOM 1043 C C . GLY A 1 130 ? -12.376 -16.605 -18.625 1.00 91.88 130 GLY A C 1
ATOM 1044 O O . GLY A 1 130 ? -12.668 -16.062 -17.569 1.00 91.88 130 GLY A O 1
ATOM 1045 N N . VAL A 1 131 ? -11.639 -17.718 -18.684 1.00 93.62 131 VAL A N 1
ATOM 1046 C CA . VAL A 1 131 ? -11.077 -18.392 -17.494 1.00 93.62 131 VAL A CA 1
ATOM 1047 C C . VAL A 1 131 ? -9.715 -17.841 -17.062 1.00 93.62 131 VAL A C 1
ATOM 1049 O O . VAL A 1 131 ? -9.188 -18.256 -16.034 1.00 93.62 131 VAL A O 1
ATOM 1052 N N . PHE A 1 132 ? -9.117 -16.952 -17.857 1.00 93.31 132 PHE A N 1
ATOM 1053 C CA . PHE A 1 132 ? -7.825 -16.352 -17.548 1.00 93.31 132 PHE A CA 1
ATOM 1054 C C . PHE A 1 132 ? -8.038 -15.048 -16.788 1.00 93.31 132 PHE A C 1
ATOM 1056 O O . PHE A 1 132 ? -8.713 -14.156 -17.293 1.00 93.31 132 PHE A O 1
ATOM 1063 N N . SER A 1 133 ? -7.437 -14.944 -15.606 1.00 93.88 133 SER A N 1
ATOM 1064 C CA . SER A 1 133 ? -7.388 -13.732 -14.788 1.00 93.88 133 SER A CA 1
ATOM 1065 C C . SER A 1 133 ? -5.932 -13.361 -14.551 1.00 93.88 133 SER A C 1
ATOM 1067 O O . SER A 1 133 ? -5.098 -14.252 -14.356 1.00 93.88 133 SER A O 1
ATOM 1069 N N . VAL A 1 134 ? -5.616 -12.070 -14.584 1.00 94.25 134 VAL A N 1
ATOM 1070 C CA . VAL A 1 134 ? -4.262 -11.570 -14.331 1.00 94.25 134 VAL A CA 1
ATOM 1071 C C . VAL A 1 134 ? -4.315 -10.596 -13.169 1.00 94.25 134 VAL A C 1
ATOM 1073 O O . VAL A 1 134 ? -5.011 -9.595 -13.252 1.00 94.25 134 VAL A O 1
ATOM 1076 N N . ASN A 1 135 ? -3.534 -10.868 -12.123 1.00 95.12 135 ASN A N 1
ATOM 1077 C CA . ASN A 1 135 ? -3.344 -9.917 -11.034 1.00 95.12 135 ASN A CA 1
ATOM 1078 C C . ASN A 1 135 ? -2.613 -8.678 -11.570 1.00 95.12 135 ASN A C 1
ATOM 1080 O O . ASN A 1 135 ? -1.405 -8.721 -11.829 1.00 95.12 135 ASN A O 1
ATOM 1084 N N . ASP A 1 136 ? -3.354 -7.588 -11.728 1.00 94.31 136 ASP A N 1
ATOM 1085 C CA . ASP A 1 136 ? -2.866 -6.314 -12.240 1.00 94.31 136 ASP A CA 1
ATOM 1086 C C . ASP A 1 136 ? -2.410 -5.354 -11.137 1.00 94.31 136 ASP A C 1
ATOM 1088 O O . ASP A 1 136 ? -1.986 -4.245 -11.447 1.00 94.31 136 ASP A O 1
ATOM 1092 N N . GLN A 1 137 ? -2.386 -5.784 -9.871 1.00 95.06 137 GLN A N 1
ATOM 1093 C CA . GLN A 1 137 ? -1.961 -4.956 -8.735 1.00 95.06 137 GLN A CA 1
ATOM 1094 C C . GLN A 1 137 ? -0.474 -4.569 -8.790 1.00 95.06 137 GLN A C 1
ATOM 1096 O O . GLN A 1 137 ? -0.019 -3.707 -8.049 1.00 95.06 137 GLN A O 1
ATOM 1101 N N . PHE A 1 138 ? 0.301 -5.182 -9.688 1.00 94.31 138 PHE A N 1
ATOM 1102 C CA . PHE A 1 138 ? 1.678 -4.782 -10.004 1.00 94.31 138 PHE A CA 1
ATOM 1103 C C . PHE A 1 138 ? 1.774 -3.669 -11.058 1.00 94.31 138 PHE A C 1
ATOM 1105 O O . PHE A 1 138 ? 2.881 -3.260 -11.415 1.00 94.31 138 PHE A O 1
ATOM 1112 N N . SER A 1 139 ? 0.639 -3.222 -11.595 1.00 93.38 139 SER A N 1
ATOM 1113 C CA . SER A 1 139 ? 0.566 -2.123 -12.555 1.00 93.38 139 SER A CA 1
ATOM 1114 C C . SER A 1 139 ? 0.793 -0.780 -11.864 1.00 93.38 139 SER A C 1
ATOM 1116 O O . SER A 1 139 ? 0.936 -0.688 -10.646 1.00 93.38 139 SER A O 1
ATOM 1118 N N . GLU A 1 140 ? 0.860 0.285 -12.658 1.00 90.50 140 GLU A N 1
ATOM 1119 C CA . GLU A 1 140 ? 1.045 1.626 -12.113 1.00 90.50 140 GLU A CA 1
ATOM 1120 C C . GLU A 1 140 ? -0.190 2.135 -11.337 1.00 90.50 140 GLU A C 1
ATOM 1122 O O . GLU A 1 140 ? -1.250 1.504 -11.300 1.00 90.50 140 GLU A O 1
ATOM 1127 N N . GLU A 1 141 ? -0.018 3.262 -10.647 1.00 88.12 141 GLU A N 1
ATOM 1128 C CA . GLU A 1 141 ? -0.990 3.793 -9.688 1.00 88.12 141 GLU A CA 1
ATOM 1129 C C . GLU A 1 141 ? -2.339 4.150 -10.332 1.00 88.12 141 GLU A C 1
ATOM 1131 O O . GLU A 1 141 ? -3.374 3.935 -9.709 1.00 88.12 141 GLU A O 1
ATOM 1136 N N . ALA A 1 142 ? -2.378 4.659 -11.567 1.00 89.12 142 ALA A N 1
ATOM 1137 C CA . ALA A 1 142 ? -3.634 5.028 -12.215 1.00 89.12 142 ALA A CA 1
ATOM 1138 C C . ALA A 1 142 ? -4.575 3.820 -12.393 1.00 89.12 142 ALA A C 1
ATOM 1140 O O . ALA A 1 142 ? -5.771 3.955 -12.132 1.00 89.12 142 ALA A O 1
ATOM 1141 N N . PHE A 1 143 ? -4.050 2.637 -12.729 1.00 89.50 143 PHE A N 1
ATOM 1142 C CA . PHE A 1 143 ? -4.833 1.394 -12.775 1.00 89.50 143 PHE A CA 1
ATOM 1143 C C . PHE A 1 143 ? -5.207 0.881 -11.380 1.00 89.50 143 PHE A C 1
ATOM 1145 O O . PHE A 1 143 ? -6.358 0.542 -11.134 1.00 89.50 143 PHE A O 1
ATOM 1152 N N . THR A 1 144 ? -4.263 0.844 -10.439 1.00 89.38 144 THR A N 1
ATOM 1153 C CA . THR A 1 144 ? -4.479 0.164 -9.145 1.00 89.38 144 THR A CA 1
ATOM 1154 C C . THR A 1 144 ? -5.166 1.024 -8.084 1.00 89.38 144 THR A C 1
ATOM 1156 O O . THR A 1 144 ? -5.679 0.488 -7.111 1.00 89.38 144 THR A O 1
ATOM 1159 N N . VAL A 1 145 ? -5.202 2.349 -8.239 1.00 91.12 145 VAL A N 1
ATOM 1160 C CA . VAL A 1 145 ? -5.889 3.258 -7.305 1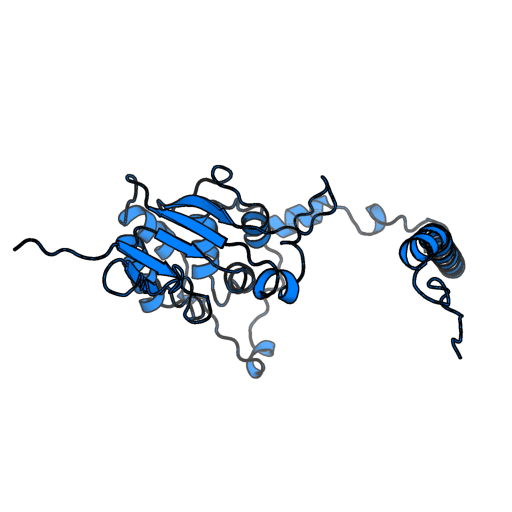.00 91.12 145 VAL A CA 1
ATOM 1161 C C . VAL A 1 145 ? -7.262 3.679 -7.811 1.00 91.12 145 VAL A C 1
ATOM 1163 O O . VAL A 1 145 ? -8.183 3.800 -7.006 1.00 91.12 145 VAL A O 1
ATOM 1166 N N . TYR A 1 146 ? -7.401 3.962 -9.108 1.00 87.56 146 TYR A N 1
ATOM 1167 C CA . TYR A 1 146 ? -8.621 4.575 -9.645 1.00 87.56 146 TYR A CA 1
ATOM 1168 C C . TYR A 1 146 ? -9.523 3.589 -10.388 1.00 87.56 146 TYR A C 1
ATOM 1170 O O . TYR A 1 146 ? -10.734 3.790 -10.377 1.00 87.56 146 TYR A O 1
ATOM 1178 N N . ASP A 1 147 ? -8.956 2.561 -11.027 1.00 88.44 147 ASP A N 1
ATOM 1179 C CA . ASP A 1 147 ? -9.711 1.596 -11.840 1.00 88.44 147 ASP A CA 1
ATOM 1180 C C . ASP A 1 147 ? -10.014 0.314 -11.044 1.00 88.44 147 ASP A C 1
ATOM 1182 O O . ASP A 1 147 ? -11.173 -0.036 -10.825 1.00 88.44 147 ASP A O 1
ATOM 1186 N N . HIS A 1 148 ? -8.973 -0.334 -10.509 1.00 91.81 148 HIS A N 1
ATOM 1187 C CA . HIS A 1 148 ? -9.057 -1.608 -9.788 1.00 91.81 148 HIS A CA 1
ATOM 1188 C C . HIS A 1 148 ? -8.412 -1.545 -8.390 1.00 91.81 148 HIS A C 1
ATOM 1190 O O . HIS A 1 148 ? -7.426 -2.247 -8.128 1.00 91.81 148 HIS A O 1
ATOM 1196 N N . PRO A 1 149 ? -8.949 -0.728 -7.461 1.00 93.44 149 PRO A N 1
ATOM 1197 C CA . PRO A 1 149 ? -8.469 -0.711 -6.089 1.00 93.44 149 PRO A CA 1
ATOM 1198 C C . PRO A 1 149 ? -8.708 -2.050 -5.402 1.00 93.44 149 PRO A C 1
ATOM 1200 O O . PRO A 1 149 ? -9.812 -2.599 -5.411 1.00 93.44 149 PRO A O 1
ATOM 1203 N N . LYS A 1 150 ? -7.658 -2.556 -4.756 1.00 95.88 150 LYS A N 1
ATOM 1204 C CA . LYS A 1 150 ? -7.762 -3.692 -3.851 1.00 95.88 150 LYS A CA 1
ATOM 1205 C C . LYS A 1 150 ? -8.112 -3.219 -2.447 1.00 95.88 150 LYS A C 1
ATOM 1207 O O . LYS A 1 150 ? -7.386 -2.424 -1.850 1.00 95.88 150 LYS A O 1
ATOM 1212 N N . VAL A 1 151 ? -9.211 -3.747 -1.920 1.00 96.81 151 VAL A N 1
ATOM 1213 C CA . VAL A 1 151 ? -9.700 -3.451 -0.572 1.00 96.81 151 VAL A CA 1
ATOM 1214 C C . VAL A 1 151 ? -9.282 -4.562 0.380 1.00 96.81 151 VAL A C 1
ATOM 1216 O O . VAL A 1 151 ? -9.388 -5.740 0.042 1.00 96.81 151 VAL A O 1
ATOM 1219 N N . PHE A 1 152 ? -8.870 -4.192 1.589 1.00 98.19 152 PHE A N 1
ATOM 1220 C CA . PHE A 1 152 ? -8.550 -5.115 2.671 1.00 98.19 152 PHE A CA 1
ATOM 1221 C C . PHE A 1 152 ? -9.406 -4.805 3.893 1.00 98.19 152 PHE A C 1
ATOM 1223 O O . PHE A 1 152 ? -9.531 -3.647 4.305 1.00 98.19 152 PHE A O 1
ATOM 1230 N N . ILE A 1 153 ? -9.952 -5.856 4.500 1.00 98.25 153 ILE A N 1
ATOM 1231 C CA . ILE A 1 153 ? -10.637 -5.783 5.785 1.00 98.25 153 ILE A CA 1
ATOM 1232 C C . ILE A 1 153 ? -9.838 -6.580 6.801 1.00 98.25 153 ILE A C 1
ATOM 1234 O O . ILE A 1 153 ? -9.763 -7.808 6.739 1.00 98.25 153 ILE A O 1
ATOM 1238 N N . PHE A 1 154 ? -9.290 -5.871 7.778 1.00 98.62 154 PHE A N 1
ATOM 1239 C CA . PHE A 1 154 ? -8.650 -6.481 8.927 1.00 98.62 154 PHE A CA 1
ATOM 1240 C C . PHE A 1 154 ? -9.591 -6.462 10.123 1.00 98.62 154 PHE A C 1
ATOM 1242 O O . PHE A 1 154 ? -10.236 -5.448 10.390 1.00 98.62 154 PHE A O 1
ATOM 1249 N N . LYS A 1 155 ? -9.636 -7.559 10.875 1.00 98.56 155 LYS A N 1
ATOM 1250 C CA . LYS A 1 155 ? -10.440 -7.698 12.091 1.00 98.56 155 LYS A CA 1
ATOM 1251 C C . LYS A 1 155 ? -9.544 -7.878 13.307 1.00 98.56 155 LYS A C 1
ATOM 1253 O O . LYS A 1 155 ? -8.634 -8.708 13.289 1.00 98.56 155 LYS A O 1
ATOM 1258 N N . LYS A 1 156 ? -9.834 -7.134 14.377 1.00 98.50 156 LYS A N 1
ATOM 1259 C CA . LYS A 1 156 ? -9.157 -7.292 15.666 1.00 98.50 156 LYS A CA 1
ATOM 1260 C C . LYS A 1 156 ? -9.421 -8.687 16.233 1.00 98.50 156 LYS A C 1
ATOM 1262 O O . LYS A 1 156 ? -10.569 -9.123 16.339 1.00 98.50 156 LYS A O 1
ATOM 1267 N N . GLN A 1 157 ? -8.349 -9.355 16.634 1.00 98.00 157 GLN A N 1
ATOM 1268 C CA . GLN A 1 157 ? -8.389 -10.677 17.241 1.00 98.00 157 GLN A CA 1
ATOM 1269 C C . GLN A 1 157 ? -8.561 -10.597 18.758 1.00 98.00 157 GLN A C 1
ATOM 1271 O O . GLN A 1 157 ? -8.191 -9.614 19.400 1.00 98.00 157 GLN A O 1
ATOM 1276 N N . SER A 1 158 ? -9.069 -11.673 19.362 1.00 96.25 158 SER A N 1
ATOM 1277 C CA . SER A 1 158 ? -9.181 -11.776 20.825 1.00 96.25 158 SER A CA 1
ATOM 1278 C C . SER A 1 158 ? -7.822 -11.778 21.535 1.00 96.25 158 SER A C 1
ATOM 1280 O O . SER A 1 158 ? -7.762 -11.485 22.724 1.00 96.25 158 SER A O 1
ATOM 1282 N N . GLY A 1 159 ? -6.744 -12.110 20.816 1.00 93.69 159 GLY A N 1
ATOM 1283 C CA . GLY A 1 159 ? -5.362 -12.078 21.303 1.00 93.69 159 GLY A CA 1
ATOM 1284 C C . GLY A 1 159 ? -4.685 -10.705 21.228 1.00 93.69 159 GLY A C 1
ATOM 1285 O O . GLY A 1 159 ? -3.473 -10.633 21.399 1.00 93.69 159 GLY A O 1
ATOM 1286 N N . TYR A 1 160 ? -5.426 -9.630 20.940 1.00 97.50 160 TYR A N 1
ATOM 1287 C CA . TYR A 1 160 ? -4.882 -8.273 20.892 1.00 97.50 160 TYR A CA 1
ATOM 1288 C C . TYR A 1 160 ? -4.227 -7.873 22.227 1.00 97.50 160 TYR A C 1
ATOM 1290 O O . TYR A 1 160 ? -4.884 -7.880 23.270 1.00 97.50 160 TYR A O 1
ATOM 1298 N N . ASP A 1 161 ? -2.957 -7.459 22.180 1.00 97.56 161 ASP A N 1
ATOM 1299 C CA . ASP A 1 161 ? -2.213 -6.941 23.331 1.00 97.56 161 ASP A CA 1
ATOM 1300 C C . ASP A 1 161 ? -1.632 -5.549 23.049 1.00 97.56 161 ASP A C 1
ATOM 1302 O O . ASP A 1 161 ? -0.699 -5.374 22.259 1.00 97.56 161 ASP A O 1
ATOM 1306 N N . SER A 1 162 ? -2.157 -4.551 23.764 1.00 97.00 162 SER A N 1
ATOM 1307 C CA . SER A 1 162 ? -1.698 -3.162 23.667 1.00 97.00 162 SER A CA 1
ATOM 1308 C C . SER A 1 162 ? -0.220 -3.021 24.053 1.00 97.00 162 SER A C 1
ATOM 1310 O O . SER A 1 162 ? 0.496 -2.210 23.465 1.00 97.00 162 SER A O 1
ATOM 1312 N N . GLY A 1 163 ? 0.272 -3.823 25.009 1.00 97.25 163 GLY A N 1
ATOM 1313 C CA . GLY A 1 163 ? 1.668 -3.775 25.450 1.00 97.25 163 GLY A CA 1
ATOM 1314 C C . GLY A 1 163 ? 2.645 -4.143 24.332 1.00 97.25 163 GLY A C 1
ATOM 1315 O O . GLY A 1 163 ? 3.569 -3.379 24.035 1.00 97.25 163 GLY A O 1
ATOM 1316 N N . SER A 1 164 ? 2.399 -5.272 23.669 1.00 95.44 164 SER A N 1
ATOM 1317 C CA . SER A 1 164 ? 3.194 -5.768 22.542 1.00 95.44 164 SER A CA 1
ATOM 1318 C C . SER A 1 164 ? 3.196 -4.789 21.368 1.00 95.44 164 SER A C 1
ATOM 1320 O O . SER A 1 164 ? 4.257 -4.445 20.851 1.00 95.44 164 SER A O 1
ATOM 1322 N N . ILE A 1 165 ? 2.032 -4.247 21.002 1.00 94.88 165 ILE A N 1
ATOM 1323 C CA . ILE A 1 165 ? 1.904 -3.283 19.895 1.00 94.88 165 ILE A CA 1
ATOM 1324 C C . ILE A 1 165 ? 2.654 -1.989 20.191 1.00 94.88 165 ILE A C 1
ATOM 1326 O O . ILE A 1 165 ? 3.366 -1.467 19.330 1.00 94.88 165 ILE A O 1
ATOM 1330 N N . ARG A 1 166 ? 2.545 -1.478 21.422 1.00 96.12 166 ARG A N 1
ATOM 1331 C CA . ARG A 1 166 ? 3.331 -0.318 21.851 1.00 96.12 166 ARG A CA 1
ATOM 1332 C C . ARG A 1 166 ? 4.821 -0.615 21.744 1.00 96.12 166 ARG A C 1
ATOM 1334 O O . ARG A 1 166 ? 5.551 0.239 21.260 1.00 96.12 166 ARG A O 1
ATOM 1341 N N . SER A 1 167 ? 5.277 -1.803 22.144 1.00 96.44 167 SER A N 1
ATOM 1342 C CA . SER A 1 167 ? 6.686 -2.193 22.006 1.00 96.44 167 SER A CA 1
ATOM 1343 C C . SER A 1 167 ? 7.151 -2.188 20.547 1.00 96.44 167 SER A C 1
ATOM 1345 O O . SER A 1 167 ? 8.225 -1.663 20.267 1.00 96.44 167 SER A O 1
ATOM 1347 N N . ILE A 1 168 ? 6.342 -2.724 19.627 1.00 95.75 168 ILE A N 1
ATOM 1348 C CA . ILE A 1 168 ? 6.635 -2.744 18.186 1.00 95.75 168 ILE A CA 1
ATOM 1349 C C . ILE A 1 168 ? 6.746 -1.313 17.643 1.00 95.75 168 ILE A C 1
ATOM 1351 O O . ILE A 1 168 ? 7.766 -0.938 17.072 1.00 95.75 168 ILE A O 1
ATOM 1355 N N . LEU A 1 169 ? 5.731 -0.474 17.869 1.00 95.19 169 LEU A N 1
ATOM 1356 C CA . LEU A 1 169 ? 5.699 0.872 17.289 1.00 95.19 169 LEU A CA 1
ATOM 1357 C C . LEU A 1 169 ? 6.695 1.842 17.949 1.00 95.19 169 LEU A C 1
ATOM 1359 O O . LEU A 1 169 ? 7.221 2.724 17.273 1.00 95.19 169 LEU A O 1
ATOM 1363 N N . ASN A 1 170 ? 6.993 1.681 19.244 1.00 95.38 170 ASN A N 1
ATOM 1364 C CA . ASN A 1 170 ? 8.006 2.484 19.943 1.00 95.38 170 ASN A CA 1
ATOM 1365 C C . ASN A 1 170 ? 9.445 2.122 19.533 1.00 95.38 170 ASN A C 1
ATOM 1367 O O . ASN A 1 170 ? 10.355 2.905 19.800 1.00 95.38 170 ASN A O 1
ATOM 1371 N N . ALA A 1 171 ? 9.673 0.962 18.904 1.00 93.31 171 ALA A N 1
ATOM 1372 C CA . ALA A 1 171 ? 10.994 0.591 18.395 1.00 93.31 171 ALA A CA 1
ATOM 1373 C C . ALA A 1 171 ? 11.421 1.447 17.186 1.00 93.31 171 ALA A C 1
ATOM 1375 O O . ALA A 1 171 ? 12.607 1.507 16.853 1.00 93.31 171 ALA A O 1
ATOM 1376 N N . VAL A 1 172 ? 10.471 2.133 16.543 1.00 92.19 172 VAL A N 1
ATOM 1377 C CA . VAL A 1 172 ? 10.736 3.030 15.418 1.00 92.19 172 VAL A CA 1
ATOM 1378 C C . VAL A 1 172 ? 11.409 4.313 15.909 1.00 92.19 172 VAL A C 1
ATOM 1380 O O . VAL A 1 172 ? 10.837 5.094 16.669 1.00 92.19 172 VAL A O 1
ATOM 1383 N N . ASP A 1 173 ? 12.618 4.580 15.417 1.00 89.69 173 ASP A N 1
ATOM 1384 C CA . ASP A 1 173 ? 13.365 5.795 15.745 1.00 89.69 173 ASP A CA 1
ATOM 1385 C C . ASP A 1 173 ? 12.812 7.024 15.002 1.00 89.69 173 ASP A C 1
ATOM 1387 O O . ASP A 1 173 ? 13.231 7.360 13.890 1.00 89.69 173 ASP A O 1
ATOM 1391 N N . LEU A 1 174 ? 11.869 7.721 15.639 1.00 90.81 174 LEU A N 1
ATOM 1392 C CA . LEU A 1 174 ? 11.242 8.925 15.086 1.00 90.81 174 LEU A CA 1
ATOM 1393 C C . LEU A 1 174 ? 12.170 10.150 15.062 1.00 90.81 174 LEU A C 1
ATOM 1395 O O . LEU A 1 174 ? 11.862 11.131 14.390 1.00 90.81 174 LEU A O 1
ATOM 1399 N N . THR A 1 175 ? 13.320 10.116 15.746 1.00 86.50 175 THR A N 1
ATOM 1400 C CA . THR A 1 175 ? 14.271 11.247 15.736 1.00 86.50 175 THR A CA 1
ATOM 1401 C C . THR A 1 175 ? 14.983 11.401 14.393 1.00 86.50 175 THR A C 1
ATOM 1403 O O . THR A 1 175 ? 15.500 12.471 14.077 1.00 86.50 175 THR A O 1
ATOM 1406 N N . LYS A 1 176 ? 14.968 10.339 13.582 1.00 82.00 176 LYS A N 1
ATOM 1407 C CA . LYS A 1 176 ? 15.547 10.289 12.238 1.00 82.00 176 LYS A CA 1
ATOM 1408 C C . LYS A 1 176 ? 14.573 10.692 11.135 1.00 82.00 176 LYS A C 1
ATOM 1410 O O . LYS A 1 176 ? 14.945 10.621 9.969 1.00 82.00 176 LYS A O 1
ATOM 1415 N N . VAL A 1 177 ? 13.344 11.089 11.470 1.00 87.56 177 VAL A N 1
ATOM 1416 C CA . VAL A 1 177 ? 12.358 11.520 10.474 1.00 87.56 177 VAL A CA 1
ATOM 1417 C C . VAL A 1 177 ? 12.814 12.829 9.839 1.00 87.56 177 VAL A C 1
ATOM 1419 O O . VAL A 1 177 ? 12.988 13.836 10.525 1.00 87.56 177 VAL A O 1
ATOM 1422 N N . ILE A 1 178 ? 12.987 12.825 8.516 1.00 82.94 178 ILE A N 1
ATOM 1423 C CA . ILE A 1 178 ? 13.390 14.018 7.765 1.00 82.94 178 ILE A CA 1
ATOM 1424 C C . ILE A 1 178 ? 12.298 14.397 6.770 1.00 82.94 178 ILE A C 1
ATOM 1426 O O . ILE A 1 178 ? 12.005 13.661 5.825 1.00 82.94 178 ILE A O 1
ATOM 1430 N N . HIS A 1 179 ? 11.748 15.599 6.936 1.00 84.19 179 HIS A N 1
ATOM 1431 C CA . HIS A 1 179 ? 10.908 16.227 5.926 1.00 84.19 179 HIS A CA 1
ATOM 1432 C C . HIS A 1 179 ? 11.775 17.064 4.986 1.00 84.19 179 HIS A C 1
ATOM 1434 O O . HIS A 1 179 ? 12.227 18.159 5.325 1.00 84.19 179 HIS A O 1
ATOM 1440 N N . VAL A 1 180 ? 12.020 16.539 3.790 1.00 78.19 180 VAL A N 1
ATOM 1441 C CA . VAL A 1 180 ? 12.869 17.194 2.793 1.00 78.19 180 VAL A CA 1
ATOM 1442 C C . VAL A 1 180 ? 12.003 17.987 1.830 1.00 78.19 180 VAL A C 1
ATOM 1444 O O . VAL A 1 180 ? 11.241 17.411 1.057 1.00 78.19 180 VAL A O 1
ATOM 1447 N N . THR A 1 181 ? 12.144 19.312 1.818 1.00 81.44 181 THR A N 1
ATOM 1448 C CA . THR A 1 181 ? 11.580 20.103 0.715 1.00 81.44 181 THR A CA 1
ATOM 1449 C C . THR A 1 181 ? 12.430 19.926 -0.550 1.00 81.44 181 THR A C 1
ATOM 1451 O O . THR A 1 181 ? 13.644 19.726 -0.439 1.00 81.44 181 THR A O 1
ATOM 1454 N N . PRO A 1 182 ? 11.867 20.077 -1.766 1.00 79.56 182 PRO A N 1
ATOM 1455 C CA . PRO A 1 182 ? 12.639 19.942 -3.007 1.00 79.56 182 PRO A CA 1
ATOM 1456 C C . PRO A 1 182 ? 13.921 20.792 -3.045 1.00 79.56 182 PRO A C 1
ATOM 1458 O O . PRO A 1 182 ? 14.943 20.362 -3.573 1.00 79.56 182 PRO A O 1
ATOM 1461 N N . LYS A 1 183 ? 13.909 21.973 -2.412 1.00 82.38 183 LYS A N 1
ATOM 1462 C CA . LYS A 1 183 ? 15.071 22.871 -2.316 1.00 82.38 183 LYS A CA 1
ATOM 1463 C C . LYS A 1 183 ? 16.198 22.321 -1.425 1.00 82.38 183 LYS A C 1
ATOM 1465 O O . LYS A 1 183 ? 17.357 22.654 -1.645 1.00 82.38 183 LYS A O 1
ATOM 1470 N N . GLN A 1 184 ? 15.874 21.502 -0.425 1.00 80.75 184 GLN A N 1
ATOM 1471 C CA . GLN A 1 184 ? 16.817 20.951 0.561 1.00 80.75 184 GLN A CA 1
ATOM 1472 C C . GLN A 1 184 ? 17.403 19.590 0.151 1.00 80.75 184 GLN A C 1
ATOM 1474 O O . GLN A 1 184 ? 18.337 19.109 0.794 1.00 80.75 184 GLN A O 1
ATOM 1479 N N . ALA A 1 185 ? 16.905 18.970 -0.924 1.00 71.62 185 ALA A N 1
ATOM 1480 C CA . ALA A 1 185 ? 17.320 17.629 -1.346 1.00 71.62 185 ALA A CA 1
ATOM 1481 C C . ALA A 1 185 ? 18.829 17.498 -1.642 1.00 71.62 185 ALA A C 1
ATOM 1483 O O . ALA A 1 185 ? 19.395 16.415 -1.512 1.00 71.62 185 ALA A O 1
ATOM 1484 N N . GLY A 1 186 ? 19.502 18.592 -2.017 1.00 72.38 186 GLY A N 1
ATOM 1485 C CA . GLY A 1 186 ? 20.948 18.602 -2.266 1.00 72.38 186 GLY A CA 1
ATOM 1486 C C . GLY A 1 186 ? 21.827 18.673 -1.011 1.00 72.38 186 GLY A C 1
ATOM 1487 O O . GLY A 1 186 ? 23.001 18.332 -1.092 1.00 72.38 186 GLY A O 1
ATOM 1488 N N . SER A 1 187 ? 21.287 19.116 0.130 1.00 72.19 187 SER A N 1
ATOM 1489 C CA . SER A 1 187 ? 22.062 19.393 1.354 1.00 72.19 187 SER A CA 1
ATOM 1490 C C . SER A 1 187 ? 22.071 18.257 2.378 1.00 72.19 187 SER A C 1
ATOM 1492 O O . SER A 1 187 ? 22.808 18.330 3.357 1.00 72.19 187 SER A O 1
ATOM 1494 N N . ILE A 1 188 ? 21.251 17.224 2.184 1.00 67.12 188 ILE A N 1
ATOM 1495 C CA . ILE A 1 188 ? 21.177 16.087 3.105 1.00 67.12 188 ILE A CA 1
ATOM 1496 C C . ILE A 1 188 ? 22.284 15.095 2.738 1.00 67.12 188 ILE A C 1
ATOM 1498 O O . ILE A 1 188 ? 22.400 14.751 1.556 1.00 67.12 188 ILE A O 1
ATOM 1502 N N . PRO A 1 189 ? 23.093 14.627 3.709 1.00 64.50 189 PRO A N 1
ATOM 1503 C CA . PRO A 1 189 ? 24.071 13.577 3.468 1.00 64.50 189 PRO A CA 1
ATOM 1504 C C . PRO A 1 189 ? 23.367 12.374 2.845 1.00 64.50 189 PRO A C 1
ATOM 1506 O O . PRO A 1 189 ? 22.480 11.777 3.451 1.00 64.50 189 PRO A O 1
ATOM 1509 N N . ARG A 1 190 ? 23.724 12.052 1.602 1.00 63.06 190 ARG A N 1
ATOM 1510 C CA . ARG A 1 190 ? 23.200 10.861 0.944 1.00 63.06 190 ARG A CA 1
ATOM 1511 C C . ARG A 1 190 ? 23.841 9.664 1.620 1.00 63.06 190 ARG A C 1
ATOM 1513 O O . ARG A 1 190 ? 25.064 9.525 1.559 1.00 63.06 190 ARG A O 1
ATOM 1520 N N . ASP A 1 191 ? 23.029 8.803 2.219 1.00 65.69 191 ASP A N 1
ATOM 1521 C CA . ASP A 1 191 ? 23.489 7.444 2.442 1.00 65.69 191 ASP A CA 1
ATOM 1522 C C . ASP A 1 191 ? 23.606 6.788 1.063 1.00 65.69 191 ASP A C 1
ATOM 1524 O O . ASP A 1 191 ? 22.618 6.528 0.377 1.00 65.69 191 ASP A O 1
ATOM 1528 N N . THR A 1 192 ? 24.843 6.698 0.586 1.00 72.00 192 THR A N 1
ATOM 1529 C CA . THR A 1 192 ? 25.184 6.111 -0.716 1.00 72.00 192 THR A CA 1
ATOM 1530 C C . THR A 1 192 ? 25.581 4.650 -0.573 1.00 72.00 192 THR A C 1
ATOM 1532 O O . THR A 1 192 ? 25.857 3.994 -1.577 1.00 72.00 192 THR A O 1
ATOM 1535 N N . MET A 1 193 ? 25.611 4.142 0.662 1.00 78.25 193 MET A N 1
ATOM 1536 C CA . MET A 1 193 ? 25.922 2.756 0.934 1.00 78.25 193 MET A CA 1
ATOM 1537 C C . MET A 1 193 ? 24.651 1.923 0.858 1.00 78.25 193 MET A C 1
ATOM 1539 O O . MET A 1 193 ? 23.576 2.307 1.313 1.00 78.25 193 MET A O 1
ATOM 1543 N N . LEU A 1 194 ? 24.788 0.751 0.252 1.00 74.44 194 LEU A N 1
ATOM 1544 C CA . LEU A 1 194 ? 23.738 -0.249 0.291 1.00 74.44 194 LEU A CA 1
ATOM 1545 C C . LEU A 1 194 ? 23.668 -0.840 1.705 1.00 74.44 194 LEU A C 1
ATOM 1547 O O . LEU A 1 194 ? 24.720 -1.098 2.300 1.00 74.44 194 LEU A O 1
ATOM 1551 N N . PRO A 1 195 ? 22.460 -1.125 2.217 1.00 77.12 195 PRO A N 1
ATOM 1552 C CA . PRO A 1 195 ? 22.296 -1.972 3.389 1.00 77.12 195 PRO A CA 1
ATOM 1553 C C . PRO A 1 195 ? 23.074 -3.294 3.229 1.00 77.12 195 PRO A C 1
ATOM 1555 O O . PRO A 1 195 ? 23.141 -3.817 2.109 1.00 77.12 195 PRO A O 1
ATOM 1558 N N . PRO A 1 196 ? 23.690 -3.844 4.295 1.00 75.50 196 PRO A N 1
ATOM 1559 C CA . PRO A 1 196 ? 24.556 -5.023 4.193 1.00 75.50 196 PRO A CA 1
ATOM 1560 C C . PRO A 1 196 ? 23.894 -6.246 3.541 1.00 75.50 196 PRO A C 1
ATOM 1562 O O . PRO A 1 196 ? 24.538 -6.965 2.781 1.00 75.50 196 PRO A O 1
ATOM 1565 N N . ASP A 1 197 ? 22.606 -6.459 3.793 1.00 73.50 197 ASP A N 1
ATOM 1566 C CA . ASP A 1 197 ? 21.769 -7.500 3.190 1.00 73.50 197 ASP A CA 1
ATOM 1567 C C . ASP A 1 197 ? 21.599 -7.298 1.674 1.00 73.50 197 ASP A C 1
ATOM 1569 O O . ASP A 1 197 ? 21.800 -8.226 0.884 1.00 73.50 197 ASP A O 1
ATOM 1573 N N . ARG A 1 198 ? 21.322 -6.061 1.240 1.00 78.88 198 ARG A N 1
ATOM 1574 C CA . ARG A 1 198 ? 21.224 -5.702 -0.183 1.00 78.88 198 ARG A CA 1
ATOM 1575 C C . ARG A 1 198 ? 22.565 -5.826 -0.883 1.00 78.88 198 ARG A C 1
ATOM 1577 O O . ARG A 1 198 ? 22.610 -6.299 -2.017 1.00 78.88 198 ARG A O 1
ATOM 1584 N N . LEU A 1 199 ? 23.645 -5.424 -0.218 1.00 84.75 199 LEU A N 1
ATOM 1585 C CA . LEU A 1 199 ? 24.997 -5.590 -0.731 1.00 84.75 199 LEU A CA 1
ATOM 1586 C C . LEU A 1 199 ? 25.328 -7.075 -0.925 1.00 84.75 199 LEU A C 1
ATOM 1588 O O . LEU A 1 199 ? 25.797 -7.442 -1.998 1.00 84.75 199 LEU A O 1
ATOM 1592 N N . ALA A 1 200 ? 25.030 -7.923 0.064 1.00 84.88 200 ALA A N 1
ATOM 1593 C CA . ALA A 1 200 ? 25.2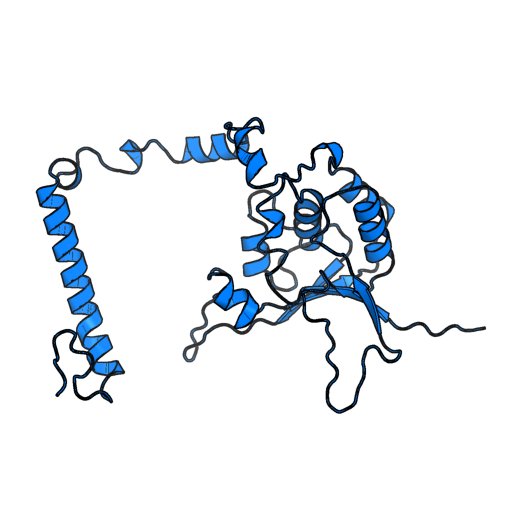47 -9.364 -0.028 1.00 84.88 200 ALA A CA 1
ATOM 1594 C C . ALA A 1 200 ? 24.441 -9.988 -1.180 1.00 84.88 200 ALA A C 1
ATOM 1596 O O . ALA A 1 200 ? 25.002 -10.718 -1.995 1.00 84.88 200 ALA A O 1
ATOM 1597 N N . SER A 1 201 ? 23.154 -9.643 -1.315 1.00 82.94 201 SER A N 1
ATOM 1598 C CA . SER A 1 201 ? 22.318 -10.109 -2.431 1.00 82.94 201 SER A CA 1
ATOM 1599 C C . SER A 1 201 ? 22.894 -9.693 -3.791 1.00 82.94 201 SER A C 1
ATOM 1601 O O . SER A 1 201 ? 23.033 -10.526 -4.688 1.00 82.94 201 SER A O 1
ATOM 1603 N N . LEU A 1 202 ? 23.315 -8.436 -3.943 1.00 84.62 202 LEU A N 1
ATOM 1604 C CA . LEU A 1 202 ? 23.920 -7.959 -5.189 1.00 84.62 202 LEU A CA 1
ATOM 1605 C C . LEU A 1 202 ? 25.260 -8.643 -5.489 1.00 84.62 202 LEU A C 1
ATOM 1607 O O . LEU A 1 202 ? 25.528 -8.954 -6.645 1.00 84.62 202 LEU A O 1
ATOM 1611 N N . GLN A 1 203 ? 26.068 -8.941 -4.469 1.00 85.69 203 GLN A N 1
ATOM 1612 C CA . GLN A 1 203 ? 27.312 -9.698 -4.633 1.00 85.69 203 GLN A CA 1
ATOM 1613 C C . GLN A 1 203 ? 27.067 -11.141 -5.098 1.00 85.69 203 GLN A C 1
ATOM 1615 O O . GLN A 1 203 ? 27.886 -11.680 -5.836 1.00 85.69 203 GLN A O 1
ATOM 1620 N N . THR A 1 204 ? 25.938 -11.758 -4.725 1.00 88.56 204 THR A N 1
ATOM 1621 C CA . THR A 1 204 ? 25.570 -13.098 -5.222 1.00 88.56 204 THR A CA 1
ATOM 1622 C C . THR A 1 204 ? 25.065 -13.112 -6.666 1.00 88.56 204 THR A C 1
ATOM 1624 O O . THR A 1 204 ? 25.094 -14.162 -7.300 1.00 88.56 204 THR A O 1
ATOM 1627 N N . GLY A 1 205 ? 24.625 -11.967 -7.202 1.00 84.56 205 GLY A N 1
ATOM 1628 C CA . GLY A 1 205 ? 24.069 -11.853 -8.556 1.00 84.56 205 GLY A CA 1
ATOM 1629 C C . GLY A 1 205 ? 25.093 -11.971 -9.691 1.00 84.56 205 GLY A C 1
ATOM 1630 O O . GLY A 1 205 ? 24.696 -12.032 -10.851 1.00 84.56 205 GLY A O 1
ATOM 1631 N N . GLY A 1 206 ? 26.386 -12.020 -9.362 1.00 86.88 206 GLY A N 1
ATOM 1632 C CA . GLY A 1 206 ? 27.478 -12.063 -10.328 1.00 86.88 206 GLY A CA 1
ATOM 1633 C C . GLY A 1 206 ? 27.876 -10.687 -10.868 1.00 86.88 206 GLY A C 1
ATOM 1634 O O . GLY A 1 206 ? 27.220 -9.667 -10.641 1.00 86.88 206 GLY A O 1
ATOM 1635 N N . THR A 1 207 ? 29.004 -10.641 -11.570 1.00 88.50 207 THR A N 1
ATOM 1636 C CA . THR A 1 207 ? 29.497 -9.418 -12.216 1.00 88.50 207 THR A CA 1
ATOM 1637 C C . THR A 1 207 ? 28.781 -9.156 -13.541 1.00 88.50 207 THR A C 1
ATOM 1639 O O . THR A 1 207 ? 28.187 -10.049 -14.142 1.00 88.50 207 THR A O 1
ATOM 1642 N N . TRP A 1 208 ? 28.880 -7.926 -14.059 1.00 86.38 208 TRP A N 1
ATOM 1643 C CA . TRP A 1 208 ? 28.291 -7.580 -15.358 1.00 86.38 208 TRP A CA 1
ATOM 1644 C C . TRP A 1 208 ? 28.735 -8.529 -16.483 1.00 86.38 208 TRP A C 1
ATOM 1646 O O . TRP A 1 208 ? 27.910 -8.912 -17.302 1.00 86.38 208 TRP A O 1
ATOM 1656 N N . ALA A 1 209 ? 30.003 -8.956 -16.487 1.00 89.00 209 ALA A N 1
ATOM 1657 C CA . ALA A 1 209 ? 30.544 -9.870 -17.493 1.00 89.00 209 ALA A CA 1
ATOM 1658 C C . ALA A 1 209 ? 30.084 -11.332 -17.323 1.00 89.00 209 ALA A C 1
ATOM 1660 O O . ALA A 1 209 ? 30.139 -12.104 -18.275 1.00 89.00 209 ALA A O 1
ATOM 1661 N N . GLU A 1 210 ? 29.631 -11.719 -16.126 1.00 87.00 210 GLU A N 1
ATOM 1662 C CA . GLU A 1 210 ? 29.046 -13.044 -15.872 1.00 87.00 210 GLU A CA 1
ATOM 1663 C C . GLU A 1 210 ? 27.578 -13.101 -16.313 1.00 87.00 210 GLU A C 1
ATOM 1665 O O . GLU A 1 210 ? 27.117 -14.134 -16.792 1.00 87.00 210 GLU A O 1
ATOM 1670 N N . ILE A 1 211 ? 26.852 -11.984 -16.183 1.00 89.12 211 ILE A N 1
ATOM 1671 C CA . ILE A 1 211 ? 25.448 -11.862 -16.604 1.00 89.12 211 ILE A CA 1
ATOM 1672 C C . ILE A 1 211 ? 25.348 -11.599 -18.115 1.00 89.12 211 ILE A C 1
ATOM 1674 O O . ILE A 1 211 ? 24.464 -12.131 -18.789 1.00 89.12 211 ILE A O 1
ATOM 1678 N N . PHE A 1 212 ? 26.247 -10.776 -18.658 1.00 88.44 212 PHE A N 1
ATOM 1679 C CA . PHE A 1 212 ? 26.279 -10.389 -20.064 1.00 88.44 212 PHE A CA 1
ATOM 1680 C C . PHE A 1 212 ? 27.588 -10.851 -20.702 1.00 88.44 212 PHE A C 1
ATOM 1682 O O . PHE A 1 212 ? 28.647 -10.297 -20.419 1.00 88.44 212 PHE A O 1
ATOM 1689 N N . ASP A 1 213 ? 27.506 -11.832 -21.607 1.00 89.56 213 ASP A N 1
ATOM 1690 C CA . ASP A 1 213 ? 28.668 -12.350 -22.338 1.00 89.56 213 ASP A CA 1
ATOM 1691 C C . ASP A 1 213 ? 29.324 -11.243 -23.180 1.00 89.56 213 ASP A C 1
ATOM 1693 O O . ASP A 1 213 ? 28.858 -10.888 -24.267 1.00 89.56 213 ASP A O 1
ATOM 1697 N N . THR A 1 214 ? 30.423 -10.686 -22.678 1.00 89.38 214 THR A N 1
ATOM 1698 C CA . THR A 1 214 ? 31.137 -9.569 -23.313 1.00 89.38 214 THR A CA 1
ATOM 1699 C C . THR A 1 214 ? 31.849 -9.979 -24.599 1.00 89.38 214 THR A C 1
ATOM 1701 O O . THR A 1 214 ? 32.230 -9.128 -25.403 1.00 89.38 214 THR A O 1
ATOM 1704 N N . GLU A 1 215 ? 32.024 -11.282 -24.802 1.00 92.19 215 GLU A N 1
ATOM 1705 C CA . GLU A 1 215 ? 32.733 -11.873 -25.928 1.00 92.19 215 GLU A CA 1
ATOM 1706 C C . GLU A 1 215 ? 31.785 -12.269 -27.066 1.00 92.19 215 GLU A C 1
ATOM 1708 O O . GLU A 1 215 ? 32.235 -12.513 -28.193 1.00 92.19 215 GLU A O 1
ATOM 1713 N N . ALA A 1 216 ? 30.474 -12.261 -26.807 1.00 92.44 216 ALA A N 1
ATOM 1714 C CA . ALA A 1 216 ? 29.451 -12.505 -27.807 1.00 92.44 216 ALA A CA 1
ATOM 1715 C C . ALA A 1 216 ? 29.580 -11.536 -28.995 1.00 92.44 216 ALA A C 1
ATOM 1717 O O . ALA A 1 216 ? 29.771 -10.325 -28.842 1.00 92.44 216 ALA A O 1
ATOM 1718 N N . ILE A 1 217 ? 29.420 -12.058 -30.216 1.00 94.69 217 ILE A N 1
ATOM 1719 C CA . ILE A 1 217 ? 29.631 -11.283 -31.450 1.00 94.69 217 ILE A CA 1
ATOM 1720 C C . ILE A 1 217 ? 28.739 -10.036 -31.529 1.00 94.69 217 ILE A C 1
ATOM 1722 O O . ILE A 1 217 ? 29.186 -8.989 -31.990 1.00 94.69 217 ILE A O 1
ATOM 1726 N N . TYR A 1 218 ? 27.507 -10.122 -31.026 1.00 92.56 218 TYR A N 1
ATOM 1727 C CA . TYR A 1 218 ? 26.553 -9.015 -31.012 1.00 92.56 218 TYR A CA 1
ATOM 1728 C C . TYR A 1 218 ? 26.872 -7.941 -29.965 1.00 92.56 218 TYR A C 1
ATOM 1730 O O . TYR A 1 218 ? 26.472 -6.795 -30.150 1.00 92.56 218 TYR A O 1
ATOM 1738 N N . ASN A 1 219 ? 27.635 -8.281 -28.922 1.00 90.44 219 ASN A N 1
ATOM 1739 C CA . ASN A 1 219 ? 28.128 -7.327 -27.925 1.00 90.44 219 ASN A CA 1
ATOM 1740 C C . ASN A 1 219 ? 29.452 -6.679 -28.364 1.00 90.44 219 ASN A C 1
ATOM 1742 O O . ASN A 1 219 ? 29.697 -5.511 -28.071 1.00 90.44 219 ASN A O 1
ATOM 1746 N N . ARG A 1 220 ? 30.280 -7.402 -29.131 1.00 94.12 220 ARG A N 1
ATOM 1747 C CA . ARG A 1 220 ? 31.539 -6.889 -29.701 1.00 94.12 220 ARG A CA 1
ATOM 1748 C C . ARG A 1 220 ? 31.353 -6.009 -30.934 1.00 94.12 220 ARG A C 1
ATOM 1750 O O . ARG A 1 220 ? 32.135 -5.088 -31.151 1.00 94.12 220 ARG A O 1
ATOM 1757 N N . TRP A 1 221 ? 30.345 -6.301 -31.754 1.00 95.94 221 TRP A N 1
ATOM 1758 C CA . TRP A 1 221 ? 30.102 -5.626 -33.028 1.00 95.94 221 TRP A CA 1
ATOM 1759 C C . TRP A 1 221 ? 28.717 -4.970 -33.006 1.00 95.94 221 TRP A C 1
ATOM 1761 O O . TRP A 1 221 ? 27.732 -5.628 -33.352 1.00 95.94 221 TRP A O 1
ATOM 1771 N N . PRO A 1 222 ? 28.613 -3.668 -32.667 1.00 93.81 222 PRO A N 1
ATOM 1772 C CA . PRO A 1 222 ? 27.323 -2.989 -32.518 1.00 93.81 222 PRO A CA 1
ATOM 1773 C C . PRO A 1 222 ? 26.403 -3.114 -33.739 1.00 93.81 222 PRO A C 1
ATOM 1775 O O . PRO A 1 222 ? 25.191 -3.233 -33.591 1.00 93.81 222 PRO A O 1
ATOM 1778 N N . ALA A 1 223 ? 26.966 -3.160 -34.953 1.00 96.75 223 ALA A N 1
ATOM 1779 C CA . ALA A 1 223 ? 26.199 -3.362 -36.183 1.00 96.75 223 ALA A CA 1
ATOM 1780 C C . ALA A 1 223 ? 25.439 -4.702 -36.201 1.00 9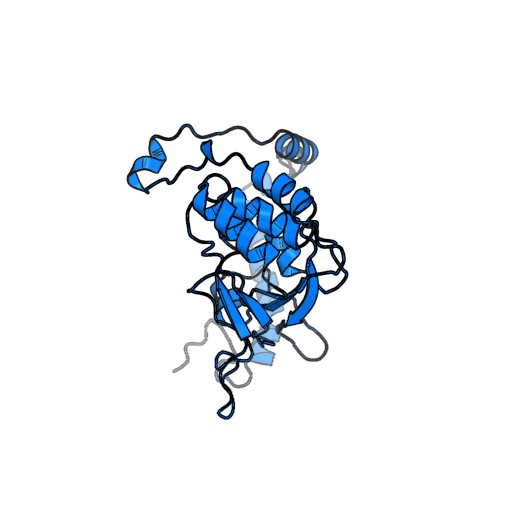6.75 223 ALA A C 1
ATOM 1782 O O . ALA A 1 223 ? 24.294 -4.750 -36.643 1.00 96.75 223 ALA A O 1
ATOM 1783 N N . VAL A 1 224 ? 26.044 -5.779 -35.686 1.00 96.25 224 VAL A N 1
ATOM 1784 C CA . VAL A 1 224 ? 25.390 -7.092 -35.568 1.00 96.25 224 VAL A CA 1
ATOM 1785 C C . VAL A 1 224 ? 24.249 -7.020 -34.556 1.00 96.25 224 VAL A C 1
ATOM 1787 O O . VAL A 1 224 ? 23.159 -7.512 -34.840 1.00 96.25 224 VAL A O 1
ATOM 1790 N N . GLY A 1 225 ? 24.461 -6.351 -33.418 1.00 95.38 225 GLY A N 1
ATOM 1791 C CA . GLY A 1 225 ? 23.411 -6.102 -32.427 1.00 95.38 225 GLY A CA 1
ATOM 1792 C C . GLY A 1 225 ? 22.218 -5.338 -33.011 1.00 95.38 225 GLY A C 1
ATOM 1793 O O . GLY A 1 225 ? 21.076 -5.747 -32.817 1.00 95.38 225 GLY A O 1
ATOM 1794 N N . VAL A 1 226 ? 22.469 -4.290 -33.807 1.00 96.62 226 VAL A N 1
ATOM 1795 C CA . VAL A 1 226 ? 21.414 -3.550 -34.524 1.00 96.62 226 VAL A CA 1
ATOM 1796 C C . VAL A 1 226 ? 20.642 -4.470 -35.469 1.00 96.62 226 VAL A C 1
ATOM 1798 O O . VAL A 1 226 ? 19.415 -4.461 -35.452 1.00 96.62 226 VAL A O 1
ATOM 1801 N N . VAL A 1 227 ? 21.327 -5.296 -36.264 1.00 97.50 227 VAL A N 1
ATOM 1802 C CA . VAL A 1 227 ? 20.658 -6.238 -37.177 1.00 97.50 227 VAL A CA 1
ATOM 1803 C C . VAL A 1 227 ? 19.790 -7.232 -36.406 1.00 97.50 227 VAL A C 1
ATOM 1805 O O . VAL A 1 227 ? 18.627 -7.415 -36.761 1.00 97.50 227 VAL A O 1
ATOM 1808 N N . ILE A 1 228 ? 20.312 -7.834 -35.333 1.00 96.50 228 ILE A N 1
ATOM 1809 C CA . ILE A 1 228 ? 19.548 -8.762 -34.484 1.00 96.50 228 ILE A CA 1
ATOM 1810 C C . ILE A 1 228 ? 18.320 -8.069 -33.896 1.00 96.50 228 ILE A C 1
ATOM 1812 O O . ILE A 1 228 ? 17.230 -8.634 -33.942 1.00 96.50 228 ILE A O 1
ATOM 1816 N N . TRP A 1 229 ? 18.468 -6.841 -33.397 1.00 96.12 229 TRP A N 1
ATOM 1817 C CA . TRP A 1 229 ? 17.354 -6.068 -32.856 1.00 96.12 229 TRP A CA 1
ATOM 1818 C C . TRP A 1 229 ? 16.266 -5.819 -33.905 1.00 96.12 229 TRP A C 1
ATOM 1820 O O . TRP A 1 229 ? 15.093 -6.088 -33.653 1.00 96.12 229 TRP A O 1
ATOM 1830 N N . TYR A 1 230 ? 16.640 -5.380 -35.109 1.00 97.12 230 TYR A N 1
ATOM 1831 C CA . TYR A 1 230 ? 15.681 -5.167 -36.196 1.00 97.12 230 TYR A CA 1
ATOM 1832 C C . TYR A 1 230 ? 14.991 -6.462 -36.626 1.00 97.12 230 TYR A C 1
ATOM 1834 O O . TYR A 1 230 ? 13.788 -6.451 -36.879 1.00 97.12 230 TYR A O 1
ATOM 1842 N N . LEU A 1 231 ? 15.716 -7.583 -36.674 1.00 97.75 231 LEU A N 1
ATOM 1843 C CA . LEU A 1 231 ? 15.126 -8.891 -36.959 1.00 97.75 231 LEU A CA 1
ATOM 1844 C C . LEU A 1 231 ? 14.164 -9.336 -35.851 1.00 97.75 231 LEU A C 1
ATOM 1846 O O . LEU A 1 231 ? 13.094 -9.850 -36.162 1.00 97.75 231 LEU A O 1
ATOM 1850 N N . ALA A 1 232 ? 14.501 -9.106 -34.580 1.00 97.31 232 ALA A N 1
ATOM 1851 C CA . ALA A 1 232 ? 13.632 -9.418 -33.448 1.00 97.31 232 ALA A CA 1
ATOM 1852 C C . ALA A 1 232 ? 12.343 -8.581 -33.476 1.00 97.31 232 ALA A C 1
ATOM 1854 O O . ALA A 1 232 ? 11.250 -9.131 -33.346 1.00 97.31 232 ALA A O 1
ATOM 1855 N N . VAL A 1 233 ? 12.449 -7.271 -33.728 1.00 96.75 233 VAL A N 1
ATOM 1856 C CA . VAL A 1 233 ? 11.290 -6.375 -33.890 1.00 96.75 233 VAL A CA 1
ATOM 1857 C C . VAL A 1 233 ? 10.451 -6.776 -35.107 1.00 96.75 233 VAL A C 1
ATOM 1859 O O . VAL A 1 233 ? 9.225 -6.816 -35.018 1.00 96.75 233 VAL A O 1
ATOM 1862 N N . ALA A 1 234 ? 11.084 -7.125 -36.231 1.00 95.88 234 ALA A N 1
ATOM 1863 C CA . ALA A 1 234 ? 10.381 -7.598 -37.420 1.00 95.88 234 ALA A CA 1
ATOM 1864 C C . ALA A 1 234 ? 9.645 -8.921 -37.161 1.00 95.88 234 ALA A C 1
ATOM 1866 O O . ALA A 1 234 ? 8.489 -9.059 -37.553 1.00 95.88 234 ALA A O 1
ATOM 1867 N N . LEU A 1 235 ? 10.275 -9.871 -36.463 1.00 97.31 235 LEU A N 1
ATOM 1868 C CA . LEU A 1 235 ? 9.656 -11.137 -36.072 1.00 97.31 235 LEU A CA 1
ATOM 1869 C C . LEU A 1 235 ? 8.467 -10.915 -35.133 1.00 97.31 235 LEU A C 1
ATOM 1871 O O . LEU A 1 235 ? 7.401 -11.480 -35.363 1.00 97.31 235 LEU A O 1
ATOM 1875 N N . LEU A 1 236 ? 8.621 -10.059 -34.120 1.00 96.19 236 LEU A N 1
ATOM 1876 C CA . LEU A 1 236 ? 7.522 -9.675 -33.235 1.00 96.19 236 LEU A CA 1
ATOM 1877 C C . LEU A 1 236 ? 6.366 -9.065 -34.036 1.00 96.19 236 LEU A C 1
ATOM 1879 O O . LEU A 1 236 ? 5.213 -9.437 -33.834 1.00 96.19 236 LEU A O 1
ATOM 1883 N N . GLY A 1 237 ? 6.678 -8.191 -34.997 1.00 92.06 237 GLY A N 1
ATOM 1884 C CA . GLY A 1 237 ? 5.703 -7.634 -35.930 1.00 92.06 237 GLY A CA 1
ATOM 1885 C C . GLY A 1 237 ? 4.997 -8.706 -36.766 1.00 92.06 237 GLY A C 1
ATOM 1886 O O . GLY A 1 237 ? 3.776 -8.671 -36.882 1.00 92.06 237 GLY A O 1
ATOM 1887 N N . LEU A 1 238 ? 5.729 -9.690 -37.299 1.00 92.81 238 LEU A N 1
ATOM 1888 C CA . LEU A 1 238 ? 5.162 -10.813 -38.058 1.00 92.81 238 LEU A CA 1
ATOM 1889 C C . LEU A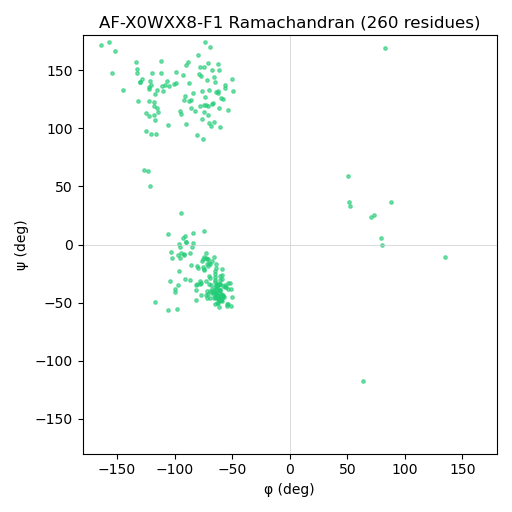 1 238 ? 4.238 -11.694 -37.206 1.00 92.81 238 LEU A C 1
ATOM 1891 O O . LEU A 1 238 ? 3.229 -12.168 -37.720 1.00 92.81 238 LEU A O 1
ATOM 1895 N N . ILE A 1 239 ? 4.555 -11.891 -35.922 1.00 94.81 239 ILE A N 1
ATOM 1896 C CA . ILE A 1 239 ? 3.718 -12.641 -34.971 1.00 94.81 239 ILE A CA 1
ATOM 1897 C C . ILE A 1 239 ? 2.466 -11.838 -34.595 1.00 94.81 239 ILE A C 1
ATOM 1899 O O . ILE A 1 239 ? 1.363 -12.383 -34.566 1.00 94.81 239 ILE A O 1
ATOM 1903 N N . ALA A 1 240 ? 2.618 -10.540 -34.334 1.00 92.44 240 ALA A N 1
ATOM 1904 C CA . ALA A 1 240 ? 1.514 -9.664 -33.959 1.00 92.44 240 ALA A CA 1
ATOM 1905 C C . ALA A 1 240 ? 0.556 -9.397 -35.132 1.00 92.44 240 ALA A C 1
ATOM 1907 O O . ALA A 1 240 ? -0.651 -9.283 -34.928 1.00 92.44 240 ALA A O 1
ATOM 1908 N N . TYR A 1 241 ? 1.065 -9.331 -36.366 1.00 90.12 241 TYR A N 1
ATOM 1909 C CA . TYR A 1 241 ? 0.293 -8.996 -37.563 1.00 90.12 241 TYR A CA 1
ATOM 1910 C C . TYR A 1 241 ? -0.996 -9.823 -37.757 1.00 90.12 241 TYR A C 1
ATOM 1912 O O . TYR A 1 241 ? -2.057 -9.210 -37.910 1.00 90.12 241 TYR A O 1
ATOM 1920 N N . PRO A 1 242 ? -0.983 -11.174 -37.733 1.00 91.19 242 PRO A N 1
ATOM 1921 C CA . PRO A 1 242 ? -2.211 -11.959 -37.859 1.00 91.19 242 PRO A CA 1
ATOM 1922 C C . PRO A 1 242 ? -3.181 -11.739 -36.691 1.00 91.19 242 PRO A C 1
ATOM 1924 O O . PRO A 1 242 ? -4.389 -11.710 -36.919 1.00 91.19 242 PRO A O 1
ATOM 1927 N N . ILE A 1 243 ? -2.676 -11.533 -35.468 1.00 91.38 243 ILE A N 1
ATOM 1928 C CA . ILE A 1 243 ? -3.499 -11.281 -34.274 1.00 91.38 243 ILE A CA 1
ATOM 1929 C C . ILE A 1 243 ? -4.236 -9.949 -34.428 1.00 91.38 243 ILE A C 1
ATOM 1931 O O . ILE A 1 243 ? -5.458 -9.902 -34.320 1.00 91.38 243 ILE A O 1
ATOM 1935 N N . VAL A 1 244 ? -3.510 -8.880 -34.762 1.00 90.62 244 VAL A N 1
ATOM 1936 C CA . VAL A 1 244 ? -4.079 -7.542 -34.977 1.00 90.62 244 VAL A CA 1
ATOM 1937 C C . VAL A 1 244 ? -5.123 -7.573 -36.095 1.00 90.62 244 VAL A C 1
ATOM 1939 O O . VAL A 1 244 ? -6.220 -7.048 -35.924 1.00 90.62 244 VAL A O 1
ATOM 1942 N N . ARG A 1 245 ? -4.833 -8.252 -37.213 1.00 87.88 245 ARG A N 1
ATOM 1943 C CA . ARG A 1 245 ? -5.759 -8.365 -38.353 1.00 87.88 245 ARG A CA 1
ATOM 1944 C C . ARG A 1 245 ? -7.032 -9.144 -38.012 1.00 87.88 245 ARG A C 1
ATOM 1946 O O . ARG A 1 245 ? -8.074 -8.866 -38.601 1.00 87.88 245 ARG A O 1
ATOM 1953 N N . PHE A 1 246 ? -6.932 -10.128 -37.116 1.00 90.44 246 PHE A N 1
ATOM 1954 C CA . PHE A 1 246 ? -8.057 -10.931 -36.638 1.00 90.44 246 PHE A CA 1
ATOM 1955 C C . PHE A 1 246 ? -8.916 -10.171 -35.621 1.00 90.44 246 PHE A C 1
ATOM 1957 O O . PHE A 1 246 ? -10.137 -10.199 -35.716 1.00 90.44 246 PHE A O 1
ATOM 1964 N N . VAL A 1 247 ? -8.297 -9.460 -34.678 1.00 92.06 247 VAL A N 1
ATOM 1965 C CA . VAL A 1 247 ? -9.017 -8.689 -33.650 1.00 92.06 247 VAL A CA 1
ATOM 1966 C C . VAL A 1 247 ? -9.673 -7.441 -34.248 1.00 92.06 247 VAL A C 1
ATOM 1968 O O . VAL A 1 247 ? -10.808 -7.113 -33.916 1.00 92.06 247 VAL A O 1
ATOM 1971 N N . LEU A 1 248 ? -8.993 -6.755 -35.171 1.00 90.62 248 LEU A N 1
ATOM 1972 C CA . LEU A 1 248 ? -9.452 -5.489 -35.751 1.00 90.62 248 LEU A CA 1
ATOM 1973 C C . LEU A 1 248 ? -10.216 -5.662 -37.070 1.00 90.62 248 LEU A C 1
ATOM 1975 O O . LEU A 1 248 ? -10.247 -4.746 -37.889 1.00 90.62 248 LEU A O 1
ATOM 1979 N N . THR A 1 249 ? -10.876 -6.801 -37.304 1.00 88.56 249 THR A N 1
ATOM 1980 C CA . THR A 1 249 ? -11.661 -7.019 -38.538 1.00 88.56 249 THR A CA 1
ATOM 1981 C C . THR A 1 249 ? -12.785 -6.003 -38.747 1.00 88.56 249 THR A C 1
ATOM 1983 O O . THR A 1 249 ? -13.241 -5.844 -39.878 1.00 88.56 249 THR A O 1
ATOM 1986 N N . GLY A 1 250 ? -13.235 -5.335 -37.679 1.00 88.06 250 GLY A N 1
ATOM 1987 C CA . GLY A 1 250 ? -14.242 -4.273 -37.732 1.00 88.06 250 GLY A CA 1
ATOM 1988 C C . GLY A 1 250 ? -13.731 -2.926 -38.259 1.00 88.06 250 GLY A C 1
ATOM 1989 O O . GLY A 1 250 ? -14.546 -2.064 -38.570 1.00 88.06 250 GLY A O 1
ATOM 1990 N N . LEU A 1 251 ? -12.413 -2.738 -38.383 1.00 85.69 251 LEU A N 1
ATOM 1991 C CA . LEU A 1 251 ? -11.813 -1.527 -38.948 1.00 85.69 251 LEU A CA 1
ATOM 1992 C C . LEU A 1 251 ? -11.557 -1.697 -40.453 1.00 85.69 251 LEU A C 1
ATOM 1994 O O . LEU A 1 251 ? -11.223 -2.787 -40.924 1.00 85.69 251 LEU A O 1
ATOM 1998 N N . SER A 1 252 ? -11.690 -0.610 -41.219 1.00 84.44 252 SER A N 1
ATOM 1999 C CA . SER A 1 252 ? -11.554 -0.613 -42.686 1.00 84.44 252 SER A CA 1
ATOM 2000 C C . SER A 1 252 ? -10.169 -1.065 -43.164 1.00 84.44 252 SER A C 1
ATOM 2002 O O . SER A 1 252 ? -10.049 -1.744 -44.184 1.00 84.44 252 SER A O 1
ATOM 2004 N N . ASP A 1 253 ? -9.126 -0.747 -42.404 1.00 85.56 253 ASP A N 1
ATOM 2005 C CA . ASP A 1 253 ? -7.735 -1.117 -42.662 1.00 85.56 253 ASP A CA 1
ATOM 2006 C C . ASP A 1 253 ? -7.307 -2.439 -42.006 1.00 85.56 253 ASP A C 1
ATOM 2008 O O . ASP A 1 253 ? -6.223 -2.959 -42.297 1.00 85.56 253 ASP A O 1
ATOM 2012 N N . ARG A 1 254 ? -8.157 -2.997 -41.135 1.00 86.19 254 ARG A N 1
ATOM 2013 C CA . ARG A 1 254 ? -7.880 -4.168 -40.295 1.00 86.19 254 ARG A CA 1
ATOM 2014 C C . ARG A 1 254 ? -6.575 -4.038 -39.501 1.00 86.19 254 ARG A C 1
ATOM 2016 O O . ARG A 1 254 ? -5.837 -5.016 -39.371 1.00 86.19 254 ARG A O 1
ATOM 2023 N N . GLY A 1 255 ? -6.266 -2.827 -39.028 1.00 83.69 255 GLY A N 1
ATOM 2024 C CA . GLY A 1 255 ? -5.065 -2.546 -38.239 1.00 83.69 255 GLY A CA 1
ATOM 2025 C C . GLY A 1 255 ? -3.760 -2.548 -39.038 1.00 83.69 255 GLY A C 1
ATOM 2026 O O . GLY A 1 255 ? -2.702 -2.839 -38.481 1.00 83.69 255 GLY A O 1
ATOM 2027 N N . TYR A 1 256 ? -3.809 -2.281 -40.348 1.00 82.56 256 TYR A N 1
ATOM 2028 C CA . TYR A 1 256 ? -2.602 -2.153 -41.160 1.00 82.56 256 TYR A CA 1
ATOM 2029 C C . TYR A 1 256 ? -1.903 -0.810 -40.869 1.00 82.56 256 TYR A C 1
ATOM 2031 O O . TYR A 1 256 ? -2.436 0.235 -41.233 1.00 82.56 256 TYR A O 1
ATOM 2039 N N . PRO A 1 257 ? -0.687 -0.796 -40.291 1.00 72.56 257 PRO A N 1
ATOM 2040 C CA . PRO A 1 257 ? -0.068 0.430 -39.768 1.00 72.56 257 PRO A CA 1
ATOM 2041 C C . PRO A 1 257 ? 0.316 1.460 -40.844 1.00 72.56 257 PRO A C 1
ATOM 2043 O O . PRO A 1 257 ? 0.610 2.608 -40.524 1.00 72.56 257 PRO A O 1
ATOM 2046 N N . LEU A 1 258 ? 0.327 1.063 -42.120 1.00 74.75 258 LEU A N 1
ATOM 2047 C CA . LEU A 1 258 ? 0.598 1.941 -43.263 1.00 74.75 258 LEU A CA 1
ATOM 2048 C C . LEU A 1 258 ? -0.670 2.280 -44.061 1.00 74.75 258 LEU A C 1
ATOM 2050 O O . LEU A 1 258 ? -0.578 2.859 -45.145 1.00 74.75 258 LEU A O 1
ATOM 2054 N N . ALA A 1 259 ? -1.856 1.917 -43.563 1.00 71.31 259 ALA A N 1
ATOM 2055 C CA . ALA A 1 259 ? -3.097 2.319 -44.197 1.00 71.31 259 ALA A CA 1
ATOM 2056 C C . ALA A 1 259 ? -3.307 3.818 -43.987 1.00 71.31 259 ALA A C 1
ATOM 2058 O O . ALA A 1 259 ? -3.577 4.291 -42.889 1.00 71.31 259 ALA A O 1
ATOM 2059 N N . ARG A 1 260 ? -3.213 4.582 -45.073 1.00 57.91 260 ARG A N 1
ATOM 2060 C CA . ARG A 1 260 ? -3.842 5.898 -45.129 1.00 57.91 260 ARG A CA 1
ATOM 2061 C C . ARG A 1 260 ? -5.312 5.671 -45.436 1.00 57.91 260 ARG A C 1
ATOM 2063 O O . ARG A 1 260 ? -5.676 5.497 -46.596 1.00 57.91 260 ARG A O 1
ATOM 2070 N N . THR A 1 261 ? -6.140 5.605 -44.404 1.00 56.69 261 THR A N 1
ATOM 2071 C CA . THR A 1 261 ? -7.589 5.652 -44.592 1.00 56.69 261 THR A CA 1
ATOM 2072 C C . THR A 1 261 ? -7.952 7.045 -45.109 1.00 56.69 261 THR A C 1
ATOM 2074 O O . THR A 1 261 ? -7.591 8.048 -44.492 1.00 56.69 261 THR A O 1
ATOM 2077 N N . THR A 1 262 ? -8.589 7.078 -46.278 1.00 53.31 262 THR A N 1
ATOM 2078 C CA . THR A 1 262 ? -9.284 8.259 -46.821 1.00 53.31 262 THR A CA 1
ATOM 2079 C C . THR A 1 262 ? -10.736 8.214 -46.391 1.00 53.31 262 THR A C 1
ATOM 2081 O O . THR A 1 262 ? -11.222 7.082 -46.159 1.00 53.31 262 THR A O 1
#

Organism: NCBI:txid412755

Mean predicted aligned error: 8.7 Å

Secondary structure (DSSP, 8-state):
-----PEEEEES-TTSPPSSP-BTTB-TTTTTEEEEE--TTSPS-HHHHHHHHHHHHH-SEEEE-SSTTTTTGGG-TTT-HHHHHHHHHHHT--TTS-HHHHHHH--TTS---SSSEEEEEEE----EETTEE---TTS-HIIIIIISPPEEEEEE-TT--HHHHHHHHHTS-GGG-----GGGTTTS----SPPHHHHHHHHHT--HHHHS-TTSHHHH-HHHHHHHHHHHHHHHHHHHHHHHHHHTTTSTTTT-TT----

Radius of gyration: 25.22 Å; Cα contacts (8 Å, |Δi|>4): 327; chains: 1; bounding box: 64×41×79 Å